Protein AF-0000000079466973 (afdb_homodimer)

Radius of gyration: 16.27 Å; Cα contacts (8 Å, |Δi|>4): 389; chains: 2; bounding box: 39×43×38 Å

Organism: NCBI:txid69355

Nearest PDB structures (foldseek):
  8j07-assembly1_r7  TM=9.686E-01  e=7.436E-15  Homo sapiens
  8j07-assembly1_l7  TM=9.706E-01  e=1.355E-14  Homo sapiens
  8glv-assembly1_AS  TM=9.668E-01  e=3.547E-13  Chlamydomonas reinhardtii
  8rgi-assembly1_B  TM=9.354E-01  e=5.098E-12  Homo sapiens
  8bwy-assembly1_N  TM=9.438E-01  e=2.128E-10  Chlamydomonas reinhardtii

Secondary structure (DSSP, 8-state):
-HHHHHHHHHHHHHTT----TTTHHHHHHHHHHHHHHHHHHT--TTEEEEEEEEEEE-SS--EEEEEEEES-TTT-EEEEEEEE-SSEEEEEEEEEEE--/-HHHHHHHHHHHHHTT----TTTHHHHHHHHHHHHHHHHHHT--TTEEEEEEEEEEE-SS--EEEEEEEES-TTT-EEEEEEEE-SSEEEEEEEEEEE--

Solvent-accessible surface area (backbone atoms only — not comparable to full-atom values): 10868 Å² total; per-residue (Å²): 109,68,43,58,50,47,48,52,49,47,50,70,72,44,62,90,54,67,63,38,86,82,50,40,56,59,51,31,48,49,52,31,50,51,42,49,52,55,56,58,70,72,61,65,83,52,45,30,38,41,34,41,25,36,36,32,62,33,80,87,64,68,69,35,78,30,69,42,67,56,62,56,79,89,68,33,47,77,40,62,47,74,44,77,56,85,34,24,32,33,43,38,36,39,38,36,41,60,50,110,109,68,44,56,49,45,48,51,48,45,49,72,72,44,62,90,55,66,65,39,86,82,49,42,57,59,50,33,46,48,53,32,49,51,43,50,52,55,56,58,69,70,62,63,81,51,44,30,37,43,34,41,25,36,36,33,61,32,80,87,62,66,69,35,77,31,71,43,69,56,62,55,79,89,67,35,47,76,39,62,47,76,43,78,56,84,33,24,32,33,42,38,38,38,37,38,41,59,50,110

Structure (mmCIF, N/CA/C/O backbone):
data_AF-0000000079466973-model_v1
#
loop_
_entity.id
_entity.type
_entity.pdbx_description
1 polymer 'Tctex1 domain-containing protein 2'
#
loop_
_atom_site.group_PDB
_atom_site.id
_atom_site.type_symbol
_atom_site.label_atom_id
_atom_site.label_alt_id
_atom_site.label_comp_id
_atom_site.label_asym_id
_atom_site.label_entity_id
_atom_site.label_seq_id
_atom_site.pdbx_PDB_ins_code
_atom_site.Cartn_x
_atom_site.Cartn_y
_atom_site.Cartn_z
_atom_site.occupancy
_atom_site.B_iso_or_equiv
_atom_site.auth_seq_id
_atom_site.auth_comp_id
_atom_site.auth_asym_id
_atom_site.auth_atom_id
_atom_site.pdbx_PDB_model_num
ATOM 1 N N . MET A 1 1 ? -15.336 -2.82 -10.852 1 92.12 1 MET A N 1
ATOM 2 C CA . MET A 1 1 ? -15.906 -3.635 -9.781 1 92.12 1 MET A CA 1
ATOM 3 C C . MET A 1 1 ? -15.156 -3.42 -8.469 1 92.12 1 MET A C 1
ATOM 5 O O . MET A 1 1 ? -15.625 -2.689 -7.598 1 92.12 1 MET A O 1
ATOM 9 N N . VAL A 1 2 ? -13.898 -3.678 -8.5 1 96.69 2 VAL A N 1
ATOM 10 C CA . VAL A 1 2 ? -13.156 -3.604 -7.242 1 96.69 2 VAL A CA 1
ATOM 11 C C . VAL A 1 2 ? -12.953 -2.143 -6.852 1 96.69 2 VAL A C 1
ATOM 13 O O . VAL A 1 2 ? -13.086 -1.782 -5.68 1 96.69 2 VAL A O 1
ATOM 16 N N . LYS A 1 3 ? -12.797 -1.276 -7.789 1 97.12 3 LYS A N 1
ATOM 17 C CA . LYS A 1 3 ? -12.586 0.139 -7.504 1 97.12 3 LYS A CA 1
ATOM 18 C C . LYS A 1 3 ? -13.82 0.766 -6.867 1 97.12 3 LYS A C 1
ATOM 20 O O . LYS A 1 3 ? -13.711 1.591 -5.957 1 97.12 3 LYS A O 1
ATOM 25 N N . ASP A 1 4 ? -14.938 0.441 -7.371 1 97.94 4 ASP A N 1
ATOM 26 C CA . ASP A 1 4 ? -16.188 0.943 -6.801 1 97.94 4 ASP A CA 1
ATOM 27 C C . ASP A 1 4 ? -16.359 0.473 -5.359 1 97.94 4 ASP A C 1
ATOM 29 O O . ASP A 1 4 ? -16.891 1.206 -4.52 1 97.94 4 ASP A O 1
ATOM 33 N N . VAL A 1 5 ? -15.977 -0.705 -5.141 1 98.19 5 VAL A N 1
ATOM 34 C CA . VAL A 1 5 ? -16.047 -1.241 -3.785 1 98.19 5 VAL A CA 1
ATOM 35 C C . VAL A 1 5 ? -15.18 -0.402 -2.852 1 98.19 5 VAL A C 1
ATOM 37 O O . VAL A 1 5 ? -15.633 0.024 -1.786 1 98.19 5 VAL A O 1
ATOM 40 N N . ILE A 1 6 ? -13.945 -0.115 -3.262 1 98.62 6 ILE A N 1
ATOM 41 C CA . ILE A 1 6 ? -13.023 0.681 -2.455 1 98.62 6 ILE A CA 1
ATOM 42 C C . ILE A 1 6 ? -13.633 2.057 -2.188 1 98.62 6 ILE A C 1
ATOM 44 O O . ILE A 1 6 ? -13.711 2.496 -1.039 1 98.62 6 ILE A O 1
ATOM 48 N N . HIS A 1 7 ? -14.109 2.627 -3.246 1 98.19 7 HIS A N 1
ATOM 49 C CA . HIS A 1 7 ? -14.672 3.967 -3.145 1 98.19 7 HIS A CA 1
ATOM 50 C C . HIS A 1 7 ? -15.836 4.004 -2.152 1 98.19 7 HIS A C 1
ATOM 52 O O . HIS A 1 7 ? -15.891 4.891 -1.297 1 98.19 7 HIS A O 1
ATOM 58 N N . GLY A 1 8 ? -16.719 3.084 -2.328 1 98.38 8 GLY A N 1
ATOM 59 C CA . GLY A 1 8 ? -17.859 3.014 -1.439 1 98.38 8 GLY A CA 1
ATOM 60 C C . GLY A 1 8 ? -17.469 2.857 0.02 1 98.38 8 GLY A C 1
ATOM 61 O O . GLY A 1 8 ? -18.031 3.533 0.888 1 98.38 8 GLY A O 1
ATOM 62 N N . VAL A 1 9 ? -16.531 2.01 0.335 1 98.75 9 VAL A N 1
ATOM 63 C CA . VAL A 1 9 ? -16.125 1.761 1.711 1 98.75 9 VAL A CA 1
ATOM 64 C C . VAL A 1 9 ? -15.461 3.014 2.287 1 98.75 9 VAL A C 1
ATOM 66 O O . VAL A 1 9 ? -15.711 3.381 3.438 1 98.75 9 VAL A O 1
ATOM 69 N N . LEU A 1 10 ? -14.617 3.699 1.489 1 98.5 10 LEU A N 1
ATOM 70 C CA . LEU A 1 10 ? -13.93 4.895 1.973 1 98.5 10 LEU A CA 1
ATOM 71 C C . LEU A 1 10 ? -14.93 5.98 2.348 1 98.5 10 LEU A C 1
ATOM 73 O O . LEU A 1 10 ? -14.82 6.594 3.412 1 98.5 10 LEU A O 1
ATOM 77 N N . ILE A 1 11 ? -15.898 6.141 1.501 1 98.06 11 ILE A N 1
ATOM 78 C CA . ILE A 1 11 ? -16.906 7.168 1.77 1 98.06 11 ILE A CA 1
ATOM 79 C C . ILE A 1 11 ? -17.719 6.777 3.002 1 98.06 11 ILE A C 1
ATOM 81 O O . ILE A 1 11 ? -17.922 7.594 3.904 1 98.06 11 ILE A O 1
ATOM 85 N N . GLU A 1 12 ? -18.141 5.559 3.027 1 98 12 GLU A N 1
ATOM 86 C CA . GLU A 1 12 ? -18.984 5.066 4.109 1 98 12 GLU A CA 1
ATOM 87 C C . GLU A 1 12 ? -18.281 5.16 5.457 1 98 12 GLU A C 1
ATOM 89 O O . GLU A 1 12 ? -18.875 5.562 6.453 1 98 12 GLU A O 1
ATOM 94 N N . GLU A 1 13 ? -17.016 4.859 5.535 1 97.88 13 GLU A N 1
ATOM 95 C CA . GLU A 1 13 ? -16.328 4.719 6.812 1 97.88 13 GLU A CA 1
ATOM 96 C C . GLU A 1 13 ? -15.648 6.023 7.219 1 97.88 13 GLU A C 1
ATOM 98 O O . GLU A 1 13 ? -15.422 6.27 8.406 1 97.88 13 GLU A O 1
ATOM 103 N N . LEU A 1 14 ? -15.375 6.867 6.203 1 97.5 14 LEU A N 1
ATOM 104 C CA . LEU A 1 14 ? -14.469 7.949 6.559 1 97.5 14 LEU A CA 1
ATOM 105 C C . LEU A 1 14 ? -15.164 9.305 6.438 1 97.5 14 LEU A C 1
ATOM 107 O O . LEU A 1 14 ? -14.664 10.312 6.949 1 97.5 14 LEU A O 1
ATOM 111 N N . GLU A 1 15 ? -16.234 9.328 5.715 1 96.5 15 GLU A N 1
ATOM 112 C CA . GLU A 1 15 ? -16.938 10.602 5.602 1 96.5 15 GLU A CA 1
ATOM 113 C C . GLU A 1 15 ? -17.281 11.164 6.977 1 96.5 15 GLU A C 1
ATOM 115 O O . GLU A 1 15 ? -17.828 10.461 7.828 1 96.5 15 GLU A O 1
ATOM 120 N N . GLY A 1 16 ? -16.891 12.391 7.23 1 94.75 16 GLY A N 1
ATOM 121 C CA . GLY A 1 16 ? -17.219 13.078 8.469 1 94.75 16 GLY A CA 1
ATOM 122 C C . GLY A 1 16 ? -16.266 12.742 9.602 1 94.75 16 GLY A C 1
ATOM 123 O O . GLY A 1 16 ? -16.406 13.258 10.711 1 94.75 16 GLY A O 1
ATOM 124 N N . LYS A 1 17 ? -15.359 11.852 9.367 1 95.81 17 LYS A N 1
ATOM 125 C CA . LYS A 1 17 ? -14.398 11.484 10.398 1 95.81 17 LYS A CA 1
ATOM 126 C C . LYS A 1 17 ? -13.273 12.516 10.484 1 95.81 17 LYS A C 1
ATOM 128 O O . LYS A 1 17 ? -12.938 13.164 9.484 1 95.81 17 LYS A O 1
ATOM 133 N N . VAL A 1 18 ? -12.789 12.672 11.719 1 94.44 18 VAL A N 1
ATOM 134 C CA . VAL A 1 18 ? -11.648 13.547 11.945 1 94.44 18 VAL A CA 1
ATOM 135 C C . VAL A 1 18 ? -10.438 12.727 12.375 1 94.44 18 VAL A C 1
ATOM 137 O O . VAL A 1 18 ? -10.578 11.766 13.141 1 94.44 18 VAL A O 1
ATOM 140 N N . PHE A 1 19 ? -9.359 13.242 11.977 1 94.06 19 PHE A N 1
ATOM 141 C CA . PHE A 1 19 ? -8.141 12.523 12.32 1 94.06 19 PHE A CA 1
ATOM 142 C C . PHE A 1 19 ? -7.91 12.539 13.828 1 94.06 19 PHE A C 1
ATOM 144 O O . PHE A 1 19 ? -7.996 13.586 14.461 1 94.06 19 PHE A O 1
ATOM 151 N N . SER A 1 20 ? -7.715 11.328 14.312 1 92.88 20 SER A N 1
ATOM 152 C CA . SER A 1 20 ? -7.344 11.141 15.711 1 92.88 20 SER A CA 1
ATOM 153 C C . SER A 1 20 ? -6.344 10 15.875 1 92.88 20 SER A C 1
ATOM 155 O O . SER A 1 20 ? -6.648 8.852 15.547 1 92.88 20 SER A O 1
ATOM 157 N N . ASP A 1 21 ? -5.215 10.281 16.5 1 89.25 21 ASP A N 1
ATOM 158 C CA . ASP A 1 21 ? -4.168 9.289 16.672 1 89.25 21 ASP A CA 1
ATOM 159 C C . ASP A 1 21 ? -4.699 8.055 17.406 1 89.25 21 ASP A C 1
ATOM 161 O O . ASP A 1 21 ? -4.246 6.934 17.156 1 89.25 21 ASP A O 1
ATOM 165 N N . LYS A 1 22 ? -5.59 8.281 18.219 1 92.75 22 LYS A N 1
ATOM 166 C CA . LYS A 1 22 ? -6.133 7.191 19.016 1 92.75 22 LYS A CA 1
ATOM 167 C C . LYS A 1 22 ? -7.098 6.336 18.203 1 92.75 22 LYS A C 1
ATOM 169 O O . LYS A 1 22 ? -7.184 5.125 18.406 1 92.75 22 LYS A O 1
ATOM 174 N N . GLU A 1 23 ? -7.777 6.922 17.234 1 93.88 23 GLU A N 1
ATOM 175 C CA . GLU A 1 23 ? -8.836 6.211 16.531 1 93.88 23 GLU A CA 1
ATOM 176 C C . GLU A 1 23 ? -8.336 5.66 15.195 1 93.88 23 GLU A C 1
ATOM 178 O O . GLU A 1 23 ? -8.922 4.723 14.648 1 93.88 23 GLU A O 1
ATOM 183 N N . VAL A 1 24 ? -7.324 6.207 14.688 1 94.5 24 VAL A N 1
ATOM 184 C CA . VAL A 1 24 ? -6.863 5.938 13.328 1 94.5 24 VAL A CA 1
ATOM 185 C C . VAL A 1 24 ? -6.473 4.469 13.195 1 94.5 24 VAL A C 1
ATOM 187 O O . VAL A 1 24 ? -6.785 3.826 12.188 1 94.5 24 VAL A O 1
ATOM 190 N N . PRO A 1 25 ? -5.855 3.92 14.281 1 95 25 PRO A N 1
ATOM 191 C CA . PRO A 1 25 ? -5.535 2.5 14.125 1 95 25 PRO A CA 1
ATOM 192 C C . PRO A 1 25 ? -6.777 1.628 13.953 1 95 25 PRO A C 1
ATOM 194 O O . PRO A 1 25 ? -6.812 0.772 13.062 1 95 25 PRO A O 1
ATOM 197 N N . SER A 1 26 ? -7.73 1.834 14.703 1 96.81 26 SER A N 1
ATOM 198 C CA . SER A 1 26 ? -8.961 1.061 14.594 1 96.81 26 SER A CA 1
ATOM 199 C C . SER A 1 26 ? -9.695 1.369 13.297 1 96.81 26 SER A C 1
ATOM 201 O O . SER A 1 26 ? -10.266 0.472 12.672 1 96.81 26 SER A O 1
ATOM 203 N N . LEU A 1 27 ? -9.719 2.635 12.914 1 96.69 27 LEU A N 1
ATOM 204 C CA . LEU A 1 27 ? -10.359 3.045 11.672 1 96.69 27 LEU A CA 1
ATOM 205 C C . LEU A 1 27 ? -9.695 2.389 10.469 1 96.69 27 LEU A C 1
ATOM 207 O O . LEU A 1 27 ? -10.375 1.888 9.57 1 96.69 27 LEU A O 1
ATOM 211 N N . CYS A 1 28 ? -8.406 2.406 10.453 1 97.62 28 CYS A N 1
ATOM 212 C CA . CYS A 1 28 ? -7.629 1.796 9.383 1 97.62 28 CYS A CA 1
ATOM 213 C C . CYS A 1 28 ? -7.934 0.307 9.266 1 97.62 28 CYS A C 1
ATOM 215 O O . CYS A 1 28 ? -8.164 -0.203 8.172 1 97.62 28 CYS A O 1
ATOM 217 N N . LYS A 1 29 ? -7.961 -0.338 10.391 1 97.31 29 LYS A N 1
ATOM 218 C CA . LYS A 1 29 ? -8.281 -1.762 10.438 1 97.31 29 LYS A CA 1
ATOM 219 C C . LYS A 1 29 ? -9.688 -2.027 9.898 1 97.31 29 LYS A C 1
ATOM 221 O O . LYS A 1 29 ? -9.891 -2.949 9.109 1 97.31 29 LYS A O 1
ATOM 226 N N . SER A 1 30 ? -10.555 -1.232 10.32 1 98.25 30 SER A N 1
ATOM 227 C CA . SER A 1 30 ? -11.945 -1.399 9.906 1 98.25 30 SER A CA 1
ATOM 228 C C . SER A 1 30 ? -12.094 -1.225 8.398 1 98.25 30 SER A C 1
ATOM 230 O O . SER A 1 30 ? -12.789 -2.002 7.742 1 98.25 30 SER A O 1
ATOM 232 N N . VAL A 1 31 ? -11.492 -0.212 7.871 1 98.56 31 VAL A N 1
ATOM 233 C CA . VAL A 1 31 ? -11.562 0.043 6.434 1 98.56 31 VAL A CA 1
ATOM 234 C C . VAL A 1 31 ? -10.984 -1.146 5.672 1 98.56 31 VAL A C 1
ATOM 236 O O . VAL A 1 31 ? -11.602 -1.642 4.723 1 98.56 31 VAL A O 1
ATOM 239 N N . ALA A 1 32 ? -9.859 -1.625 6.074 1 98.31 32 ALA A N 1
ATOM 240 C CA . ALA A 1 32 ? -9.203 -2.752 5.41 1 98.31 32 ALA A CA 1
ATOM 241 C C . ALA A 1 32 ? -10.086 -4 5.465 1 98.31 32 ALA A C 1
ATOM 243 O O . ALA A 1 32 ? -10.234 -4.707 4.465 1 98.31 32 ALA A O 1
ATOM 244 N N . GLU A 1 33 ? -10.648 -4.223 6.562 1 98.31 33 GLU A N 1
ATOM 245 C CA . GLU A 1 33 ? -11.516 -5.383 6.746 1 98.31 33 GLU A CA 1
ATOM 246 C C . GLU A 1 33 ? -12.773 -5.27 5.891 1 98.31 33 GLU A C 1
ATOM 248 O O . GLU A 1 33 ? -13.211 -6.254 5.293 1 98.31 33 GLU A O 1
ATOM 253 N N . SER A 1 34 ? -13.344 -4.148 5.891 1 98.69 34 SER A N 1
ATOM 254 C CA . SER A 1 34 ? -14.547 -3.93 5.102 1 98.69 34 SER A CA 1
ATOM 255 C C . SER A 1 34 ? -14.281 -4.141 3.615 1 98.69 34 SER A C 1
ATOM 257 O O . SER A 1 34 ? -15.055 -4.809 2.928 1 98.69 34 SER A O 1
ATOM 259 N N . ILE A 1 35 ? -13.195 -3.539 3.111 1 98.62 35 ILE A N 1
ATOM 260 C CA . ILE A 1 35 ? -12.844 -3.717 1.705 1 98.62 35 ILE A CA 1
ATOM 261 C C . ILE A 1 35 ? -12.617 -5.199 1.415 1 98.62 35 ILE A C 1
ATOM 263 O O . ILE A 1 35 ? -13.133 -5.73 0.431 1 98.62 35 ILE A O 1
ATOM 267 N N . THR A 1 36 ? -11.914 -5.824 2.314 1 98 36 THR A N 1
ATOM 268 C CA . THR A 1 36 ? -11.594 -7.234 2.135 1 98 36 THR A CA 1
ATOM 269 C C . THR A 1 36 ? -12.867 -8.078 2.094 1 98 36 THR A C 1
ATOM 271 O O . THR A 1 36 ? -13.023 -8.93 1.215 1 98 36 THR A O 1
ATOM 274 N N . SER A 1 37 ? -13.711 -7.824 2.969 1 98.19 37 SER A N 1
ATOM 275 C CA . SER A 1 37 ? -14.961 -8.57 3.043 1 98.19 37 SER A CA 1
ATOM 276 C C . SER A 1 37 ? -15.797 -8.375 1.779 1 98.19 37 SER A C 1
ATOM 278 O O . SER A 1 37 ? -16.312 -9.344 1.218 1 98.19 37 SER A O 1
ATOM 280 N N . LYS A 1 38 ? -15.922 -7.238 1.346 1 98.12 38 LYS A N 1
ATOM 281 C CA . LYS A 1 38 ? -16.75 -6.934 0.181 1 98.12 38 LYS A CA 1
ATOM 282 C C . LYS A 1 38 ? -16.094 -7.457 -1.101 1 98.12 38 LYS A C 1
ATOM 284 O O . LYS A 1 38 ? -16.797 -7.887 -2.021 1 98.12 38 LYS A O 1
ATOM 289 N N . VAL A 1 39 ? -14.781 -7.387 -1.212 1 97.56 39 VAL A N 1
ATOM 290 C CA . VAL A 1 39 ? -14.078 -7.957 -2.354 1 97.56 39 VAL A CA 1
ATOM 291 C C . VAL A 1 39 ? -14.289 -9.469 -2.387 1 97.56 39 VAL A C 1
ATOM 293 O O . VAL A 1 39 ? -14.477 -10.055 -3.457 1 97.56 39 VAL A O 1
ATOM 296 N N . LYS A 1 40 ? -14.242 -10.07 -1.234 1 96.62 40 LYS A N 1
ATOM 297 C CA . LYS A 1 40 ? -14.492 -11.5 -1.129 1 96.62 40 LYS A CA 1
ATOM 298 C C . LYS A 1 40 ? -15.891 -11.852 -1.646 1 96.62 40 LYS A C 1
ATOM 300 O O . LYS A 1 40 ? -16.078 -12.883 -2.295 1 96.62 40 LYS A O 1
ATOM 305 N N . GLU A 1 41 ? -16.781 -11.039 -1.422 1 96.88 41 GLU A N 1
ATOM 306 C CA . GLU A 1 41 ? -18.172 -11.273 -1.793 1 96.88 41 GLU A CA 1
ATOM 307 C C . GLU A 1 41 ? -18.359 -11.188 -3.305 1 96.88 41 GLU A C 1
ATOM 309 O O . GLU A 1 41 ? -19.375 -11.648 -3.836 1 96.88 41 GLU A O 1
ATOM 314 N N . LEU A 1 42 ? -17.453 -10.586 -3.998 1 95.19 42 LEU A N 1
ATOM 315 C CA . LEU A 1 42 ? -17.547 -10.5 -5.449 1 95.19 42 LEU A CA 1
ATOM 316 C C . LEU A 1 42 ? -17.391 -11.875 -6.09 1 95.19 42 LEU A C 1
ATOM 318 O O . LEU A 1 42 ? -17.766 -12.078 -7.246 1 95.19 42 LEU A O 1
ATOM 322 N N . GLY A 1 43 ? -16.688 -12.805 -5.484 1 93.31 43 GLY A N 1
ATOM 323 C CA . GLY A 1 43 ? -16.672 -14.195 -5.895 1 93.31 43 GLY A CA 1
ATOM 324 C C . GLY A 1 43 ? -15.562 -14.516 -6.883 1 93.31 43 GLY A C 1
ATOM 325 O O . GLY A 1 43 ? -15.75 -15.336 -7.785 1 93.31 43 GLY A O 1
ATOM 326 N N . TYR A 1 44 ? -14.477 -13.93 -6.82 1 93.69 44 TYR A N 1
ATOM 327 C CA . TYR A 1 44 ? -13.328 -14.25 -7.66 1 93.69 44 TYR A CA 1
ATOM 328 C C . TYR A 1 44 ? -12.516 -15.398 -7.059 1 93.69 44 TYR A C 1
ATOM 330 O O . TYR A 1 44 ? -11.547 -15.164 -6.34 1 93.69 44 TYR A O 1
ATOM 338 N N . GLU A 1 45 ? -12.766 -16.594 -7.484 1 92.06 45 GLU A N 1
ATOM 339 C CA . GLU A 1 45 ? -12.258 -17.797 -6.812 1 92.06 45 GLU A CA 1
ATOM 340 C C . GLU A 1 45 ? -10.805 -18.062 -7.203 1 92.06 45 GLU A C 1
ATOM 342 O O . GLU A 1 45 ? -10.07 -18.719 -6.461 1 92.06 45 GLU A O 1
ATOM 347 N N . ARG A 1 46 ? -10.375 -17.625 -8.328 1 93.31 46 ARG A N 1
ATOM 348 C CA . ARG A 1 46 ? -9.031 -17.938 -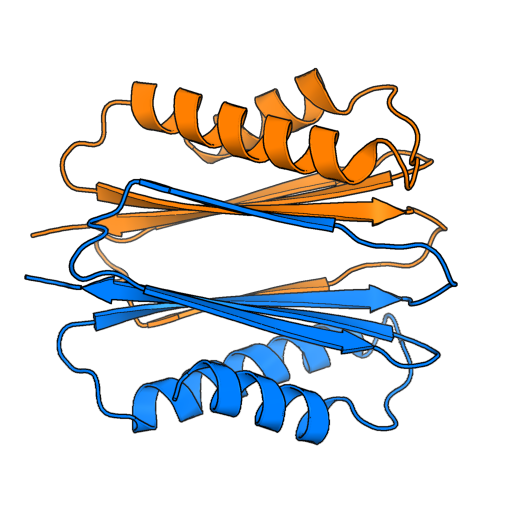8.797 1 93.31 46 ARG A CA 1
ATOM 349 C C . ARG A 1 46 ? -8.078 -16.766 -8.531 1 93.31 46 ARG A C 1
ATOM 351 O O . ARG A 1 46 ? -7.074 -16.609 -9.227 1 93.31 46 ARG A O 1
ATOM 358 N N . TYR A 1 47 ? -8.508 -15.969 -7.586 1 95.88 47 TYR A N 1
ATOM 359 C CA . TYR A 1 47 ? -7.66 -14.828 -7.281 1 95.88 47 TYR A CA 1
ATOM 360 C C . TYR A 1 47 ? -7.277 -14.812 -5.805 1 95.88 47 TYR A C 1
ATOM 362 O O . TYR A 1 47 ? -8.094 -15.133 -4.941 1 95.88 47 TYR A O 1
ATOM 370 N N . LYS A 1 48 ? -6.098 -14.492 -5.59 1 96.5 48 LYS A N 1
ATOM 371 C CA . LYS A 1 48 ? -5.652 -14.023 -4.277 1 96.5 48 LYS A CA 1
ATOM 372 C C . LYS A 1 48 ? -5.672 -12.5 -4.203 1 96.5 48 LYS A C 1
ATOM 374 O O . LYS A 1 48 ? -5.363 -11.82 -5.184 1 96.5 48 LYS A O 1
ATOM 379 N N . PHE A 1 49 ? -5.992 -11.969 -3.031 1 97.19 49 PHE A N 1
ATOM 380 C CA . PHE A 1 49 ? -6.113 -10.523 -2.916 1 97.19 49 PHE A CA 1
ATOM 381 C C . PHE A 1 49 ? -5.238 -9.992 -1.787 1 97.19 49 PHE A C 1
ATOM 383 O O . PHE A 1 49 ? -5.125 -10.625 -0.735 1 97.19 49 PHE A O 1
ATOM 390 N N . CYS A 1 50 ? -4.645 -8.859 -2.004 1 97.19 50 CYS A N 1
ATOM 391 C CA . CYS A 1 50 ? -3.957 -8.062 -0.992 1 97.19 50 CYS A CA 1
ATOM 392 C C . CYS A 1 50 ? -4.559 -6.668 -0.894 1 97.19 50 CYS A C 1
ATOM 394 O O . CYS A 1 50 ? -4.609 -5.941 -1.887 1 97.19 50 CYS A O 1
ATOM 396 N N . VAL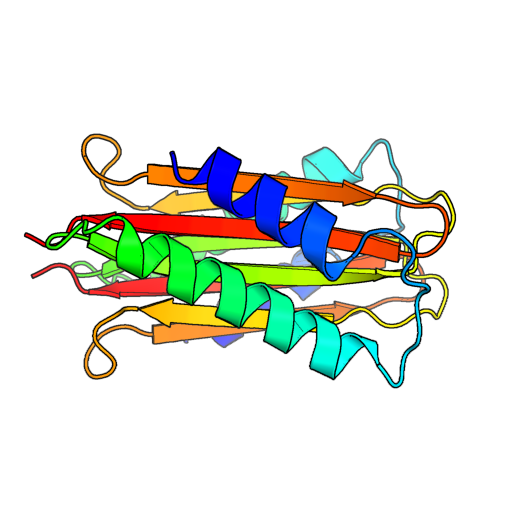 A 1 51 ? -5.016 -6.383 0.268 1 98.12 51 VAL A N 1
ATOM 397 C CA . VAL A 1 51 ? -5.582 -5.066 0.53 1 98.12 51 VAL A CA 1
ATOM 398 C C . VAL A 1 51 ? -4.637 -4.266 1.42 1 98.12 51 VAL A C 1
ATOM 400 O O . VA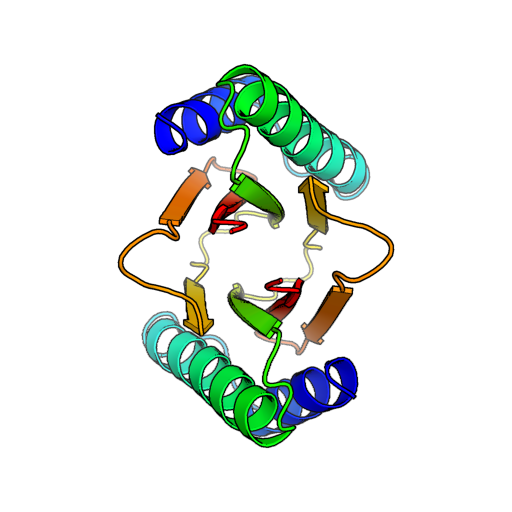L A 1 51 ? -4.172 -4.762 2.449 1 98.12 51 VAL A O 1
ATOM 403 N N . ASN A 1 52 ? -4.305 -3.09 1.014 1 97.5 52 ASN A N 1
ATOM 404 C CA . ASN A 1 52 ? -3.451 -2.176 1.77 1 97.5 52 ASN A CA 1
ATOM 405 C C . ASN A 1 52 ? -4.125 -0.822 1.975 1 97.5 52 ASN A C 1
ATOM 407 O O . ASN A 1 52 ? -4.574 -0.195 1.014 1 97.5 52 ASN A O 1
ATOM 411 N N . VAL A 1 53 ? -4.195 -0.396 3.246 1 97.88 53 VAL A N 1
ATOM 412 C CA . VAL A 1 53 ? -4.848 0.863 3.584 1 97.88 53 VAL A CA 1
ATOM 413 C C . VAL A 1 53 ? -3.9 1.736 4.402 1 97.88 53 VAL A C 1
ATOM 415 O O . VAL A 1 53 ? -3.211 1.244 5.297 1 97.88 53 VAL A O 1
ATOM 418 N N . LEU A 1 54 ? -3.912 3.002 4.117 1 95.88 54 LEU A N 1
ATOM 419 C CA . LEU A 1 54 ? -3.127 3.982 4.859 1 95.88 54 LEU A CA 1
ATOM 420 C C . LEU A 1 54 ? -3.967 5.211 5.191 1 95.88 54 LEU A C 1
ATOM 422 O O . LEU A 1 54 ? -4.602 5.793 4.309 1 95.88 54 LEU A O 1
ATOM 426 N N . ILE A 1 55 ? -3.967 5.617 6.398 1 94.69 55 ILE A N 1
ATOM 427 C CA . ILE A 1 55 ? -4.656 6.828 6.828 1 94.69 55 ILE A CA 1
ATOM 428 C C . ILE A 1 55 ? -3.662 7.781 7.484 1 94.69 55 ILE A C 1
ATOM 430 O O . ILE A 1 55 ? -2.824 7.363 8.289 1 94.69 55 ILE A O 1
ATOM 434 N N . GLY A 1 56 ? -3.785 9.047 7.129 1 91.88 56 GLY A N 1
ATOM 435 C CA . GLY A 1 56 ? -2.945 10.07 7.734 1 91.88 56 GLY A CA 1
ATOM 436 C C . GLY A 1 56 ? -3.656 11.398 7.922 1 91.88 56 GLY A C 1
ATOM 437 O O . GLY A 1 56 ? -4.77 11.586 7.426 1 91.88 56 GLY A O 1
ATOM 438 N N . GLU A 1 57 ? -2.984 12.203 8.641 1 90.62 57 GLU A N 1
ATOM 439 C CA . GLU A 1 57 ? -3.527 13.539 8.852 1 90.62 57 GLU A CA 1
ATOM 440 C C . GLU A 1 57 ? -3.371 14.398 7.602 1 90.62 57 GLU A C 1
ATOM 442 O O . GLU A 1 57 ? -2.295 14.445 7.004 1 90.62 57 GLU A O 1
ATOM 447 N N . GLN A 1 58 ? -4.512 14.992 7.188 1 86.31 58 GLN A N 1
ATOM 448 C CA . GLN A 1 58 ? -4.5 15.898 6.047 1 86.31 58 GLN A CA 1
ATOM 449 C C . GLN A 1 58 ? -4.191 17.328 6.484 1 86.31 58 GLN A C 1
ATOM 451 O O . GLN A 1 58 ? -5.02 17.984 7.133 1 86.31 58 GLN A O 1
ATOM 456 N N . ARG A 1 59 ? -2.996 18 6.234 1 78.81 59 ARG A N 1
ATOM 457 C CA . ARG A 1 59 ? -2.65 19.375 6.566 1 78.81 59 ARG A CA 1
ATOM 458 C C . ARG A 1 59 ? -2.273 20.156 5.32 1 78.81 59 ARG A C 1
ATOM 460 O O . ARG A 1 59 ? -1.482 21.109 5.391 1 78.81 59 ARG A O 1
ATOM 467 N N . GLY A 1 60 ? -2.812 19.844 4.172 1 72.88 60 GLY A N 1
ATOM 468 C CA . GLY A 1 60 ? -2.588 20.625 2.971 1 72.88 60 GLY A CA 1
ATOM 469 C C . GLY A 1 60 ? -1.427 20.125 2.135 1 72.88 60 GLY A C 1
ATOM 470 O O . GLY A 1 60 ? -1.188 20.625 1.031 1 72.88 60 GLY A O 1
ATOM 471 N N . ALA A 1 61 ? -0.596 19.219 2.867 1 67.88 61 ALA A N 1
ATOM 472 C CA . ALA A 1 61 ? 0.516 18.766 2.035 1 67.88 61 ALA A CA 1
ATOM 473 C C . ALA A 1 61 ? 0.172 17.469 1.315 1 67.88 61 ALA A C 1
ATOM 475 O O . ALA A 1 61 ? -0.651 16.688 1.796 1 67.88 61 ALA A O 1
ATOM 476 N N . GLY A 1 62 ? 0.572 17.266 0.061 1 78 62 GLY A N 1
ATOM 477 C CA . GLY A 1 62 ? 0.282 16.188 -0.876 1 78 62 GLY A CA 1
ATOM 478 C C . GLY A 1 62 ? 0.966 14.883 -0.517 1 78 62 GLY A C 1
ATOM 479 O O . GLY A 1 62 ? 1.862 14.859 0.33 1 78 62 GLY A O 1
ATOM 480 N N . VAL A 1 63 ? 0.41 13.781 -0.711 1 87.38 63 VAL A N 1
ATOM 481 C CA . VAL A 1 63 ? 0.961 12.43 -0.631 1 87.38 63 VAL A CA 1
ATOM 482 C C . VAL A 1 63 ? 1.115 11.852 -2.035 1 87.38 63 VAL A C 1
ATOM 484 O O . VAL A 1 63 ? 0.444 12.289 -2.973 1 87.38 63 VAL A O 1
ATOM 487 N N . GLN A 1 64 ? 2.117 11.047 -2.215 1 92.5 64 GLN A N 1
ATOM 488 C CA . GLN A 1 64 ? 2.307 10.336 -3.471 1 92.5 64 GLN A CA 1
ATOM 489 C C . GLN A 1 64 ? 2.35 8.828 -3.242 1 92.5 64 GLN A C 1
ATOM 491 O O . GLN A 1 64 ? 3.135 8.336 -2.426 1 92.5 64 GLN A O 1
ATOM 496 N N . VAL A 1 65 ? 1.478 8.188 -3.977 1 92.94 65 VAL A N 1
ATOM 497 C CA . VAL A 1 65 ? 1.468 6.727 -3.926 1 92.94 65 VAL A CA 1
ATOM 498 C C . VAL A 1 65 ? 2.039 6.16 -5.223 1 92.94 65 VAL A C 1
ATOM 500 O O . VAL A 1 65 ? 1.763 6.68 -6.309 1 92.94 65 VAL A O 1
ATOM 503 N N . GLY A 1 66 ? 2.789 5.152 -5.086 1 93.81 66 GLY A N 1
ATOM 504 C CA . GLY A 1 66 ? 3.326 4.434 -6.23 1 93.81 66 GLY A CA 1
ATOM 505 C C . GLY A 1 66 ? 3.398 2.936 -6.012 1 93.81 66 GLY A C 1
ATOM 506 O O . GLY A 1 66 ? 3.652 2.475 -4.898 1 93.81 66 GLY A O 1
ATOM 507 N N . SER A 1 67 ? 3.121 2.225 -7.098 1 94.31 67 SER A N 1
ATOM 508 C CA . SER A 1 67 ? 3.225 0.771 -7.039 1 94.31 67 SER A CA 1
ATOM 509 C C . SER A 1 67 ? 3.975 0.219 -8.25 1 94.31 67 SER A C 1
ATOM 511 O O . SER A 1 67 ? 3.9 0.783 -9.344 1 94.31 67 SER A O 1
ATOM 513 N N . ARG A 1 68 ? 4.656 -0.762 -8.047 1 94.75 68 ARG A N 1
ATOM 514 C CA . ARG A 1 68 ? 5.246 -1.586 -9.094 1 94.75 68 ARG A CA 1
ATOM 515 C C . ARG A 1 68 ? 5 -3.068 -8.836 1 94.75 68 ARG A C 1
ATOM 517 O O . ARG A 1 68 ? 5.031 -3.514 -7.684 1 94.75 68 ARG A O 1
ATOM 524 N N . CYS A 1 69 ? 4.734 -3.785 -9.906 1 94.75 69 CYS A N 1
ATOM 525 C CA . CYS A 1 69 ? 4.402 -5.195 -9.734 1 94.75 69 CYS A CA 1
ATOM 526 C C . CYS A 1 69 ? 5.211 -6.066 -10.695 1 94.75 69 CYS A C 1
ATOM 528 O O . CYS A 1 69 ? 5.449 -5.684 -11.836 1 94.75 69 CYS A O 1
ATOM 530 N N . LEU A 1 70 ? 5.695 -7.117 -10.172 1 94.56 70 LEU A N 1
ATOM 531 C CA . LEU A 1 70 ? 6.25 -8.227 -10.945 1 94.56 70 LEU A CA 1
ATOM 532 C C . LEU A 1 70 ? 5.273 -9.391 -11 1 94.56 70 LEU A C 1
ATOM 534 O O . LEU A 1 70 ? 5.457 -10.398 -10.312 1 94.56 70 LEU A O 1
ATOM 538 N N . TRP A 1 71 ? 4.234 -9.195 -11.82 1 91.88 71 TRP A N 1
ATOM 539 C CA . TRP A 1 71 ? 3.113 -10.125 -11.875 1 91.88 71 TRP A CA 1
ATOM 540 C C . TRP A 1 71 ? 2.699 -10.391 -13.32 1 91.88 71 TRP A C 1
ATOM 542 O O . TRP A 1 71 ? 3.373 -9.953 -14.258 1 91.88 71 TRP A O 1
ATOM 552 N N . ASP A 1 72 ? 1.816 -11.258 -13.516 1 93.44 72 ASP A N 1
ATOM 553 C CA . ASP A 1 72 ? 1.288 -11.555 -14.844 1 93.44 72 ASP A CA 1
ATOM 554 C C . ASP A 1 72 ? 0.276 -10.5 -15.281 1 93.44 72 ASP A C 1
ATOM 556 O O . ASP A 1 72 ? -0.859 -10.484 -14.797 1 93.44 72 ASP A O 1
ATOM 560 N N . ILE A 1 73 ? 0.678 -9.664 -16.266 1 91.25 73 ILE A N 1
ATOM 561 C CA . ILE A 1 73 ? -0.092 -8.484 -16.641 1 91.25 73 ILE A CA 1
ATOM 562 C C . ILE A 1 73 ? -1.385 -8.914 -17.328 1 91.25 73 ILE A C 1
ATOM 564 O O . ILE A 1 73 ? -2.359 -8.164 -17.375 1 91.25 73 ILE A O 1
ATOM 568 N N . ASP A 1 74 ? -1.418 -10.109 -17.781 1 93.44 74 ASP A N 1
ATOM 569 C CA . ASP A 1 74 ? -2.584 -10.57 -18.531 1 93.44 74 ASP A CA 1
ATOM 570 C C . ASP A 1 74 ? -3.721 -10.961 -17.578 1 93.44 74 ASP A C 1
ATOM 572 O O . ASP A 1 74 ? -4.895 -10.906 -17.953 1 93.44 74 ASP A O 1
ATOM 576 N N . THR A 1 75 ? -3.371 -11.336 -16.375 1 94.5 75 THR A N 1
ATOM 577 C CA . THR A 1 75 ? -4.387 -11.922 -15.5 1 94.5 75 THR A CA 1
ATOM 578 C C . THR A 1 75 ? -4.496 -11.133 -14.195 1 94.5 75 THR A C 1
ATOM 580 O O . THR A 1 75 ? -5.59 -10.992 -13.641 1 94.5 75 THR A O 1
ATOM 583 N N . ASP A 1 76 ? -3.41 -10.617 -13.703 1 95.88 76 ASP A N 1
ATOM 584 C CA . ASP A 1 76 ? -3.408 -9.906 -12.43 1 95.88 76 ASP A CA 1
ATOM 585 C C . ASP A 1 76 ? -3.889 -8.469 -12.594 1 95.88 76 ASP A C 1
ATOM 587 O O . ASP A 1 76 ? -3.789 -7.898 -13.688 1 95.88 76 ASP A O 1
ATOM 591 N N . ASN A 1 77 ? -4.484 -7.961 -11.516 1 95.06 77 ASN A N 1
ATOM 592 C CA . ASN A 1 77 ? -5.043 -6.617 -11.609 1 95.06 77 ASN A CA 1
ATOM 593 C C . ASN A 1 77 ? -4.836 -5.828 -10.32 1 95.06 77 ASN A C 1
ATOM 595 O O . ASN A 1 77 ? -4.469 -6.398 -9.289 1 95.06 77 ASN A O 1
ATOM 599 N N . TYR A 1 78 ? -5.016 -4.531 -10.5 1 95.56 78 TYR A N 1
ATOM 600 C CA . TYR A 1 78 ? -4.812 -3.594 -9.398 1 95.56 78 TYR A CA 1
ATOM 601 C C . TYR A 1 78 ? -5.871 -2.494 -9.422 1 95.56 78 TYR A C 1
ATOM 603 O O . TYR A 1 78 ? -6.246 -2.006 -10.484 1 95.56 78 TYR A O 1
ATOM 611 N N . ALA A 1 79 ? -6.434 -2.105 -8.266 1 97 79 ALA A N 1
ATOM 612 C CA . ALA A 1 79 ? -7.332 -0.963 -8.102 1 97 79 ALA A CA 1
ATOM 613 C C . ALA A 1 79 ? -6.992 -0.176 -6.84 1 97 79 ALA A C 1
ATOM 615 O O . ALA A 1 79 ? -6.602 -0.757 -5.824 1 97 79 ALA A O 1
ATOM 616 N N . SER A 1 80 ? -7.117 1.108 -6.887 1 96.88 80 SER A N 1
ATOM 617 C CA . SER A 1 80 ? -6.891 1.955 -5.723 1 96.88 80 SER A CA 1
ATOM 618 C C . SER A 1 80 ? -7.816 3.166 -5.727 1 96.88 80 SER A C 1
ATOM 620 O O . SER A 1 80 ? -8.445 3.465 -6.742 1 96.88 80 SER A O 1
ATOM 622 N N . ASP A 1 81 ? -7.984 3.734 -4.625 1 96.88 81 ASP A N 1
ATOM 623 C CA . ASP A 1 81 ? -8.727 4.98 -4.48 1 96.88 81 ASP A CA 1
ATOM 624 C C . ASP A 1 81 ? -8.211 5.793 -3.295 1 96.88 81 ASP A C 1
ATOM 626 O O . ASP A 1 81 ? -7.512 5.262 -2.43 1 96.88 81 ASP A O 1
ATOM 630 N N . ILE A 1 82 ? -8.469 7.113 -3.402 1 94.56 82 ILE A N 1
ATOM 631 C CA . ILE A 1 82 ? -8.039 8.031 -2.354 1 94.56 82 ILE A CA 1
ATOM 632 C C . ILE A 1 82 ? -9.25 8.781 -1.798 1 94.56 82 ILE A C 1
ATOM 634 O O . ILE A 1 82 ? -10.133 9.195 -2.555 1 94.56 82 ILE A O 1
ATOM 638 N N . PHE A 1 83 ? -9.234 8.82 -0.541 1 96.19 83 PHE A N 1
ATOM 639 C CA . PHE A 1 83 ? -10.203 9.664 0.151 1 96.19 83 PHE A CA 1
ATOM 640 C C . PHE A 1 83 ? -9.508 10.82 0.859 1 96.19 83 PHE A C 1
ATOM 642 O O . PHE A 1 83 ? -8.469 10.633 1.488 1 96.19 83 PHE A O 1
ATOM 649 N N . LEU A 1 84 ? -10.164 11.984 0.611 1 92.19 84 LEU A N 1
ATOM 650 C CA . LEU A 1 84 ? -9.633 13.172 1.272 1 92.19 84 LEU A CA 1
ATOM 651 C C . LEU A 1 84 ? -10.75 13.984 1.919 1 92.19 84 LEU A C 1
ATOM 653 O O . LEU A 1 84 ? -11.812 14.164 1.322 1 92.19 84 LEU A O 1
ATOM 657 N N . ASN A 1 85 ? -10.523 14.375 3.135 1 92.75 85 ASN A N 1
ATOM 658 C CA . ASN A 1 85 ? -11.312 15.461 3.709 1 92.75 85 ASN A CA 1
ATOM 659 C C . ASN A 1 85 ? -10.438 16.5 4.398 1 92.75 85 ASN A C 1
ATOM 661 O O . ASN A 1 85 ? -9.219 16.5 4.207 1 92.75 85 ASN A O 1
ATOM 665 N N . ASP A 1 86 ? -10.93 17.391 5.195 1 90.81 86 ASP A N 1
ATOM 666 C CA . ASP A 1 86 ? -10.156 18.484 5.762 1 90.81 86 ASP A CA 1
ATOM 667 C C . ASP A 1 86 ? -9.219 17.984 6.863 1 90.81 86 ASP A C 1
ATOM 669 O O . ASP A 1 86 ? -8.266 18.688 7.23 1 90.81 86 ASP A O 1
ATOM 673 N N . SER A 1 87 ? -9.438 16.781 7.328 1 90.88 87 SER A N 1
ATOM 674 C CA . SER A 1 87 ? -8.727 16.312 8.516 1 90.88 87 SER A CA 1
ATOM 675 C C . SER A 1 87 ? -7.816 15.141 8.195 1 90.88 87 SER A C 1
ATOM 677 O O . SER A 1 87 ? -6.719 15.023 8.742 1 90.88 87 SER A O 1
ATOM 679 N N . LEU A 1 88 ? -8.344 14.234 7.379 1 93.25 88 LEU A N 1
ATOM 680 C CA . LEU A 1 88 ? -7.535 13.047 7.129 1 93.25 88 LEU A CA 1
ATOM 681 C C . LEU A 1 88 ? -7.59 12.648 5.656 1 93.25 88 LEU A C 1
ATOM 683 O O . LEU A 1 88 ? -8.492 13.07 4.93 1 93.25 88 LEU A O 1
ATOM 687 N N . PHE A 1 89 ? -6.609 11.945 5.215 1 93.62 89 PHE A N 1
ATOM 688 C CA . PHE A 1 89 ? -6.621 11.273 3.922 1 93.62 89 PHE A CA 1
ATOM 689 C C . PHE A 1 89 ? -6.469 9.766 4.094 1 93.62 89 PHE A C 1
ATOM 691 O O . PHE A 1 89 ? -5.98 9.297 5.129 1 93.62 89 PHE A O 1
ATOM 698 N N . CYS A 1 90 ? -6.949 9.086 3.164 1 96 90 CYS A N 1
ATOM 699 C CA . CYS A 1 90 ? -6.812 7.633 3.145 1 96 90 CYS A CA 1
ATOM 700 C C . CYS A 1 90 ? -6.539 7.129 1.732 1 96 90 CYS A C 1
ATOM 702 O O . CYS A 1 90 ? -7.191 7.555 0.78 1 96 90 CYS A O 1
ATOM 704 N N . VAL A 1 91 ? -5.59 6.324 1.647 1 96.19 91 VAL A N 1
ATOM 705 C CA . VAL A 1 91 ? -5.316 5.621 0.398 1 96.19 91 VAL A CA 1
ATOM 706 C C . VAL A 1 91 ? -5.555 4.125 0.585 1 96.19 91 VAL A C 1
ATOM 708 O O . VAL A 1 91 ? -5.051 3.525 1.539 1 96.19 91 VAL A O 1
ATOM 711 N N . ALA A 1 92 ? -6.285 3.584 -0.271 1 98 92 ALA A N 1
ATOM 712 C CA . ALA A 1 92 ? -6.547 2.148 -0.248 1 98 92 ALA A CA 1
ATOM 713 C C . ALA A 1 92 ? -6.238 1.512 -1.601 1 98 92 ALA A C 1
ATOM 715 O O . ALA A 1 92 ? -6.535 2.09 -2.648 1 98 92 ALA A O 1
ATOM 716 N N . ALA A 1 93 ? -5.625 0.431 -1.513 1 97.69 93 ALA A N 1
ATOM 717 C CA . ALA A 1 93 ? -5.254 -0.308 -2.717 1 97.69 93 ALA A CA 1
ATOM 718 C C . ALA A 1 93 ? -5.574 -1.793 -2.57 1 97.69 93 ALA A C 1
ATOM 720 O O . ALA A 1 93 ? -5.465 -2.354 -1.477 1 97.69 93 ALA A O 1
ATOM 721 N N . VAL A 1 94 ? -5.984 -2.365 -3.688 1 98.12 94 VAL A N 1
ATOM 722 C CA . VAL A 1 94 ? -6.238 -3.801 -3.75 1 98.12 94 VAL A CA 1
ATOM 723 C C . VAL A 1 94 ? -5.477 -4.414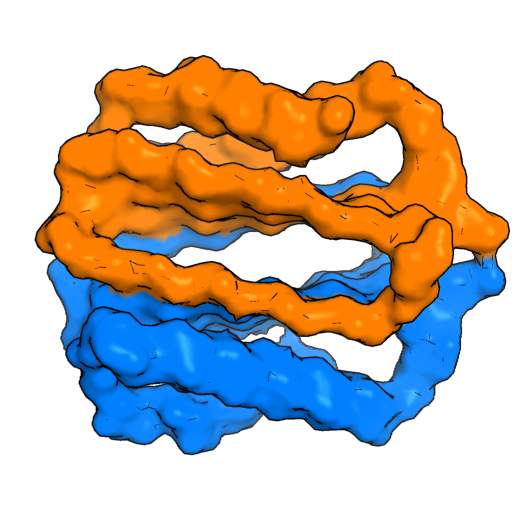 -4.918 1 98.12 94 VAL A C 1
ATOM 725 O O . VAL A 1 94 ? -5.582 -3.941 -6.055 1 98.12 94 VAL A O 1
ATOM 728 N N . PHE A 1 95 ? -4.75 -5.441 -4.602 1 97.62 95 PHE A N 1
ATOM 729 C CA . PHE A 1 95 ? -4.062 -6.227 -5.621 1 97.62 95 PHE A CA 1
ATOM 730 C C . PHE A 1 95 ? -4.727 -7.59 -5.789 1 97.62 95 PHE A C 1
ATOM 732 O O . PHE A 1 95 ? -4.934 -8.312 -4.812 1 97.62 95 PHE A O 1
ATOM 739 N N . GLY A 1 96 ? -5.098 -7.895 -6.965 1 97.12 96 GLY A N 1
ATOM 740 C CA . GLY A 1 96 ? -5.625 -9.203 -7.309 1 97.12 96 GLY A CA 1
ATOM 741 C C . GLY A 1 96 ? -4.664 -10.039 -8.133 1 97.12 96 GLY A C 1
ATOM 742 O O . GLY A 1 96 ? -4.348 -9.688 -9.273 1 97.12 96 GLY A O 1
ATOM 743 N N . ILE A 1 97 ? -4.266 -11.164 -7.582 1 96.88 97 ILE A N 1
ATOM 744 C CA . ILE A 1 97 ? -3.283 -12.039 -8.227 1 96.88 97 ILE A CA 1
ATOM 745 C C . ILE A 1 97 ? -3.936 -13.367 -8.594 1 96.88 97 ILE A C 1
ATOM 747 O O . ILE A 1 97 ? -4.395 -14.102 -7.723 1 96.88 97 ILE A O 1
ATOM 751 N N . TYR A 1 98 ? -3.828 -13.617 -9.906 1 95.25 98 TYR A N 1
ATOM 752 C CA . TYR A 1 98 ? -4.453 -14.836 -10.406 1 95.25 98 TYR A CA 1
ATOM 753 C C . TYR A 1 98 ? -3.662 -16.078 -9.984 1 95.25 98 TYR A C 1
ATOM 755 O O . TYR A 1 98 ? -2.438 -16.109 -10.117 1 95.25 98 TYR A O 1
ATOM 763 N N . SER A 1 99 ? -4.352 -17.047 -9.391 1 87.31 99 SER A N 1
ATOM 764 C CA . SER A 1 99 ? -3.744 -18.312 -9 1 87.31 99 SER A CA 1
ATOM 765 C C . SER A 1 99 ? -4.117 -19.422 -9.977 1 87.31 99 SER A C 1
ATOM 767 O O . SER A 1 99 ? -5.301 -19.703 -10.172 1 87.31 99 SER A O 1
ATOM 769 N N . TYR A 1 100 ? -3.09 -19.906 -10.594 1 78.25 100 TYR A N 1
ATOM 770 C CA . TYR A 1 100 ? -3.334 -20.969 -11.562 1 78.25 100 TYR A CA 1
ATOM 771 C C . TYR A 1 100 ? -3.664 -22.281 -10.852 1 78.25 100 TYR A C 1
ATOM 773 O O . TYR A 1 100 ? -3.184 -22.531 -9.742 1 78.25 100 TYR A O 1
ATOM 781 N N . MET B 1 1 ? 14.969 -11.102 4.523 1 92.12 1 MET B N 1
ATOM 782 C CA . MET B 1 1 ? 15.516 -10.867 3.188 1 92.12 1 MET B CA 1
ATOM 783 C C . MET B 1 1 ? 14.82 -9.695 2.512 1 92.12 1 MET B C 1
ATOM 785 O O . MET B 1 1 ? 15.375 -8.594 2.453 1 92.12 1 MET B O 1
ATOM 789 N N . VAL B 1 2 ? 13.555 -9.789 2.371 1 96.69 2 VAL B N 1
ATOM 790 C CA . VAL B 1 2 ? 12.859 -8.742 1.629 1 96.69 2 VAL B CA 1
ATOM 791 C C . VAL B 1 2 ? 12.766 -7.48 2.48 1 96.69 2 VAL B C 1
ATOM 793 O O . VAL B 1 2 ? 12.969 -6.371 1.978 1 96.69 2 VAL B O 1
ATOM 796 N N . LYS B 1 3 ? 12.648 -7.613 3.752 1 97.19 3 LYS B N 1
ATOM 797 C CA . LYS B 1 3 ? 12.539 -6.457 4.637 1 97.19 3 LYS B CA 1
ATOM 798 C C . LYS B 1 3 ? 13.836 -5.656 4.652 1 97.19 3 LYS B C 1
ATOM 800 O O . LYS B 1 3 ? 13.812 -4.422 4.68 1 97.19 3 LYS B O 1
ATOM 805 N N . ASP B 1 4 ? 14.906 -6.316 4.707 1 97.88 4 ASP B N 1
ATOM 806 C CA . ASP B 1 4 ? 16.203 -5.648 4.672 1 97.88 4 ASP B CA 1
ATOM 807 C C . ASP B 1 4 ? 16.391 -4.879 3.365 1 97.88 4 ASP B C 1
ATOM 809 O O . ASP B 1 4 ? 17 -3.807 3.352 1 97.88 4 ASP B O 1
ATOM 813 N N . VAL B 1 5 ? 15.93 -5.457 2.346 1 98.19 5 VAL B N 1
ATOM 814 C CA . VAL B 1 5 ? 16.016 -4.789 1.051 1 98.19 5 VAL B CA 1
ATOM 815 C C . VAL B 1 5 ? 15.234 -3.477 1.099 1 98.19 5 VAL B C 1
ATOM 817 O O . VAL B 1 5 ? 15.75 -2.428 0.708 1 98.19 5 VAL B O 1
ATOM 820 N N . ILE B 1 6 ? 14.008 -3.514 1.633 1 98.62 6 ILE B N 1
ATOM 821 C CA . ILE B 1 6 ? 13.172 -2.32 1.73 1 98.62 6 ILE B CA 1
ATOM 822 C C . ILE B 1 6 ? 13.883 -1.262 2.572 1 98.62 6 ILE B C 1
ATOM 824 O O . ILE B 1 6 ? 14.031 -0.114 2.145 1 98.62 6 ILE B O 1
ATOM 828 N N . HIS B 1 7 ? 14.367 -1.722 3.682 1 98.19 7 HIS B N 1
ATOM 829 C CA . HIS B 1 7 ? 15.023 -0.808 4.605 1 98.19 7 HIS B CA 1
ATOM 830 C C . HIS B 1 7 ? 16.219 -0.118 3.945 1 98.19 7 HIS B C 1
ATOM 832 O O . HIS B 1 7 ? 16.359 1.102 4.047 1 98.19 7 HIS B O 1
ATOM 838 N N . GLY B 1 8 ? 17.031 -0.915 3.342 1 98.38 8 GLY B N 1
ATOM 839 C CA . GLY B 1 8 ? 18.188 -0.373 2.666 1 98.38 8 GLY B CA 1
ATOM 840 C C . GLY B 1 8 ? 17.844 0.653 1.604 1 98.38 8 GLY B C 1
ATOM 841 O O . GLY B 1 8 ? 18.469 1.711 1.527 1 98.38 8 GLY B O 1
ATOM 842 N N . VAL B 1 9 ? 16.859 0.403 0.79 1 98.75 9 VAL B N 1
ATOM 843 C CA . VAL B 1 9 ? 16.469 1.308 -0.286 1 98.75 9 VAL B CA 1
ATOM 844 C C . VAL B 1 9 ? 15.922 2.604 0.303 1 98.75 9 VAL B C 1
ATOM 846 O O . VAL B 1 9 ? 16.234 3.695 -0.181 1 98.75 9 VAL B O 1
ATOM 849 N N . LEU B 1 10 ? 15.102 2.512 1.365 1 98.5 10 LEU B N 1
ATOM 850 C CA . LEU B 1 10 ? 14.516 3.703 1.972 1 98.5 10 LEU B CA 1
ATOM 851 C C . LEU B 1 10 ? 15.602 4.629 2.514 1 98.5 10 LEU B C 1
ATOM 853 O O . LEU B 1 10 ? 15.562 5.836 2.281 1 98.5 10 LEU B O 1
ATOM 857 N N . ILE B 1 11 ? 16.547 4.027 3.162 1 98.06 11 ILE B N 1
ATOM 858 C CA . ILE B 1 11 ? 17.625 4.832 3.727 1 98.06 11 ILE B CA 1
ATOM 859 C C . ILE B 1 11 ? 18.453 5.449 2.6 1 98.06 11 ILE B C 1
ATOM 861 O O . ILE B 1 11 ? 18.734 6.652 2.615 1 98.06 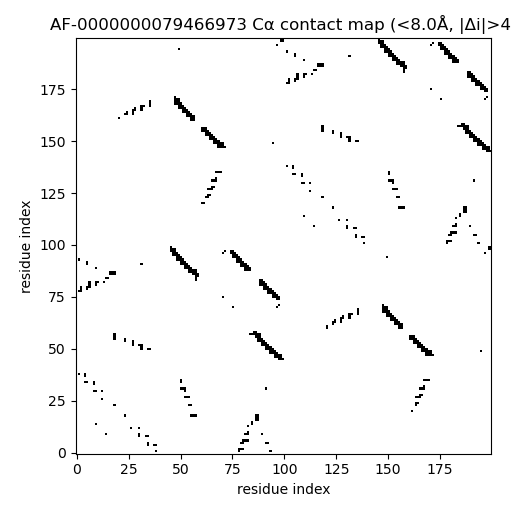11 ILE B O 1
ATOM 865 N N . GLU B 1 12 ? 18.797 4.645 1.651 1 98.06 12 GLU B N 1
ATOM 866 C CA . GLU B 1 12 ? 19.641 5.078 0.543 1 98.06 12 GLU B CA 1
ATOM 867 C C . GLU B 1 12 ? 18.984 6.207 -0.247 1 98.06 12 GLU B C 1
ATOM 869 O O . GLU B 1 12 ? 19.641 7.18 -0.619 1 98.06 12 GLU B O 1
ATOM 874 N N . GLU B 1 13 ? 17.703 6.148 -0.493 1 97.88 13 GLU B N 1
ATOM 875 C CA . GLU B 1 13 ? 17.047 7.066 -1.417 1 97.88 13 GLU B CA 1
ATOM 876 C C . GLU B 1 13 ? 16.469 8.273 -0.679 1 97.88 13 GLU B C 1
ATOM 878 O O . GLU B 1 13 ? 16.297 9.344 -1.265 1 97.88 13 GLU B O 1
ATOM 883 N N . LEU B 1 14 ? 16.219 8.078 0.625 1 97.5 14 LEU B N 1
ATOM 884 C CA . LEU B 1 14 ? 15.398 9.117 1.237 1 97.5 14 LEU B CA 1
ATOM 885 C C . LEU B 1 14 ? 16.188 9.867 2.314 1 97.5 14 LEU B C 1
ATOM 887 O O . LEU B 1 14 ? 15.773 10.945 2.752 1 97.5 14 LEU B O 1
ATOM 891 N N . GLU B 1 15 ? 17.234 9.273 2.789 1 96.5 15 GLU B N 1
ATOM 892 C CA . GLU B 1 15 ? 18.016 9.969 3.801 1 96.5 15 GLU B CA 1
ATOM 893 C C . GLU B 1 15 ? 18.438 11.352 3.314 1 96.5 15 GLU B C 1
ATOM 895 O O . GLU B 1 15 ? 18.969 11.492 2.209 1 96.5 15 GLU B O 1
ATOM 900 N N . GLY B 1 16 ? 18.141 12.367 4.09 1 94.69 16 GLY B N 1
ATOM 901 C CA . GLY B 1 16 ? 18.547 13.727 3.785 1 94.69 16 GLY B CA 1
ATOM 902 C C . GLY B 1 16 ? 17.609 14.422 2.814 1 94.69 16 GLY B C 1
ATOM 903 O O . GLY B 1 16 ? 17.828 15.594 2.477 1 94.69 16 GLY B O 1
ATOM 904 N N . LYS B 1 17 ? 16.641 13.719 2.312 1 95.81 17 LYS B N 1
ATOM 905 C CA . LYS B 1 17 ? 15.695 14.328 1.392 1 95.81 17 LYS B CA 1
ATOM 906 C C . LYS B 1 17 ? 14.648 15.148 2.145 1 95.81 17 LYS B C 1
ATOM 908 O O . LYS B 1 17 ? 14.32 14.836 3.293 1 95.81 17 LYS B O 1
ATOM 913 N N . VAL B 1 18 ? 14.219 16.203 1.46 1 94.5 18 VAL B N 1
ATOM 914 C CA . VAL B 1 18 ? 13.148 17.031 2.004 1 94.5 18 VAL B CA 1
ATOM 915 C C . VAL B 1 18 ? 11.898 16.906 1.136 1 94.5 18 VAL B C 1
ATOM 917 O O . VAL B 1 18 ? 11.992 16.844 -0.093 1 94.5 18 VAL B O 1
ATOM 920 N N . PHE B 1 19 ? 10.844 17.016 1.825 1 94.12 19 PHE B N 1
ATOM 921 C CA . PHE B 1 19 ? 9.586 16.891 1.097 1 94.12 19 PHE B CA 1
ATOM 922 C C . PHE B 1 19 ? 9.406 18.047 0.123 1 94.12 19 PHE B C 1
ATOM 924 O O . PHE B 1 19 ? 9.578 19.219 0.496 1 94.12 19 PHE B O 1
ATOM 931 N N . SER B 1 20 ? 9.148 17.656 -1.108 1 92.88 20 SER B N 1
ATOM 932 C CA . SER B 1 20 ? 8.805 18.609 -2.154 1 92.88 20 SER B CA 1
ATOM 933 C C . SER B 1 20 ? 7.738 18.047 -3.09 1 92.88 20 SER B C 1
ATOM 935 O O . SER B 1 20 ? 7.957 17.031 -3.756 1 92.88 20 SER B O 1
ATOM 937 N N . ASP B 1 21 ? 6.66 18.781 -3.244 1 89.12 21 ASP B N 1
ATOM 938 C CA . ASP B 1 21 ? 5.551 18.344 -4.082 1 89.12 21 ASP B CA 1
ATOM 939 C C . ASP B 1 21 ? 6.023 18.047 -5.504 1 89.12 21 ASP B C 1
ATOM 941 O O . ASP B 1 21 ? 5.488 17.156 -6.172 1 89.12 21 ASP B O 1
ATOM 945 N N . LYS B 1 22 ? 6.949 18.734 -5.891 1 92.62 22 LYS B N 1
ATOM 946 C CA . LYS B 1 22 ? 7.441 18.594 -7.258 1 92.62 22 LYS B CA 1
ATOM 947 C C . LYS B 1 22 ? 8.32 17.359 -7.398 1 92.62 22 LYS B C 1
ATOM 949 O O . LYS B 1 22 ? 8.336 16.703 -8.445 1 92.62 22 LYS B O 1
ATOM 954 N N . GLU B 1 23 ? 9 16.938 -6.336 1 93.88 23 GLU B N 1
ATOM 955 C CA . GLU B 1 23 ? 9.984 15.859 -6.434 1 93.88 23 GLU B CA 1
ATOM 956 C C . GLU B 1 23 ? 9.398 14.531 -5.957 1 93.88 23 GLU B C 1
ATOM 958 O O . GLU B 1 23 ? 9.898 13.469 -6.32 1 93.88 23 GLU B O 1
ATOM 963 N N . VAL B 1 24 ? 8.414 14.586 -5.203 1 94.38 24 VAL B N 1
ATOM 964 C CA . VAL B 1 24 ? 7.887 13.422 -4.496 1 94.38 24 VAL B CA 1
ATOM 965 C C . VAL B 1 24 ? 7.391 12.383 -5.504 1 94.38 24 VAL B C 1
ATOM 967 O O . VAL B 1 24 ? 7.625 11.188 -5.336 1 94.38 24 VAL B O 1
ATOM 970 N N . PRO B 1 25 ? 6.773 12.891 -6.609 1 94.94 25 PRO B N 1
ATOM 971 C CA . PRO B 1 25 ? 6.348 11.867 -7.57 1 94.94 25 PRO B CA 1
ATOM 972 C C . PRO B 1 25 ? 7.523 11.078 -8.148 1 94.94 25 PRO B C 1
ATOM 974 O O . PRO B 1 25 ? 7.473 9.852 -8.211 1 94.94 25 PRO B O 1
ATOM 977 N N . SER B 1 26 ? 8.516 11.711 -8.516 1 96.75 26 SER B N 1
ATOM 978 C CA . SER B 1 26 ? 9.688 11.039 -9.062 1 96.75 26 SER B CA 1
ATOM 979 C C . SER B 1 26 ? 10.398 10.211 -8 1 96.75 26 SER B C 1
ATOM 981 O O . SER B 1 26 ? 10.875 9.109 -8.281 1 96.75 26 SER B O 1
ATOM 983 N N . LEU B 1 27 ? 10.492 10.742 -6.793 1 96.69 27 LEU B N 1
ATOM 984 C CA . LEU B 1 27 ? 11.125 10.031 -5.688 1 96.69 27 LEU B CA 1
ATOM 985 C C . LEU B 1 27 ? 10.367 8.742 -5.371 1 96.69 27 LEU B C 1
ATOM 987 O O . LEU B 1 27 ? 10.984 7.691 -5.18 1 96.69 27 LEU B O 1
ATOM 991 N N . CYS B 1 28 ? 9.094 8.852 -5.312 1 97.56 28 CYS B N 1
ATOM 992 C CA . CYS B 1 28 ? 8.242 7.695 -5.039 1 97.56 28 CYS B CA 1
ATOM 993 C C . CYS B 1 28 ? 8.438 6.613 -6.098 1 97.56 28 CYS B C 1
ATOM 995 O O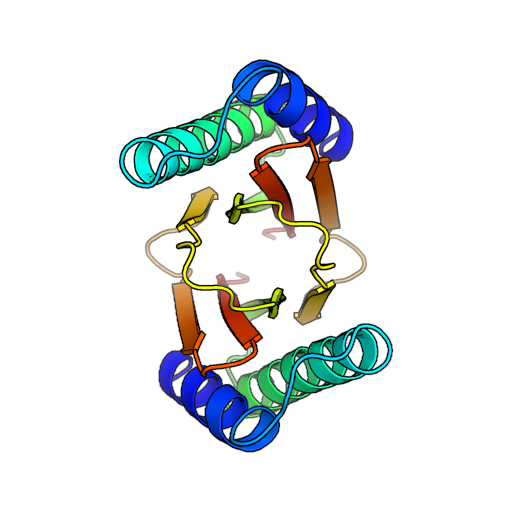 . CYS B 1 28 ? 8.602 5.438 -5.766 1 97.56 28 CYS B O 1
ATOM 997 N N . LYS B 1 29 ? 8.453 7.027 -7.316 1 97.31 29 LYS B N 1
ATOM 998 C CA . LYS B 1 29 ? 8.672 6.105 -8.43 1 97.31 29 LYS B CA 1
ATOM 999 C C . LYS B 1 29 ? 10.031 5.43 -8.32 1 97.31 29 LYS B C 1
ATOM 1001 O O . LYS B 1 29 ? 10.148 4.219 -8.5 1 97.31 29 LYS B O 1
ATOM 1006 N N . SER B 1 30 ? 10.977 6.211 -8.031 1 98.25 30 SER B N 1
ATOM 1007 C CA . SER B 1 30 ? 12.336 5.691 -7.926 1 98.25 30 SER B CA 1
ATOM 1008 C C . SER B 1 30 ? 12.453 4.66 -6.809 1 98.25 30 SER B C 1
ATOM 1010 O O . SER B 1 30 ? 13.07 3.609 -6.984 1 98.25 30 SER B O 1
ATOM 1012 N N . VAL B 1 31 ? 11.898 4.965 -5.68 1 98.5 31 VAL B N 1
ATOM 1013 C CA . VAL B 1 31 ? 11.938 4.047 -4.547 1 98.5 31 VAL B CA 1
ATOM 1014 C C . VAL B 1 31 ? 11.25 2.734 -4.918 1 98.5 31 VAL B C 1
ATOM 1016 O O . VAL B 1 31 ? 11.797 1.653 -4.688 1 98.5 31 VAL B O 1
ATOM 1019 N N . ALA B 1 32 ? 10.117 2.816 -5.516 1 98.31 32 ALA B N 1
ATOM 1020 C CA . ALA B 1 32 ? 9.367 1.625 -5.906 1 98.31 32 ALA B CA 1
ATOM 1021 C C . ALA B 1 32 ? 10.156 0.787 -6.91 1 98.31 32 ALA B C 1
ATOM 1023 O O . ALA B 1 32 ? 10.227 -0.439 -6.785 1 98.31 32 ALA B O 1
ATOM 1024 N N . GLU B 1 33 ? 10.734 1.431 -7.812 1 98.31 33 GLU B N 1
ATOM 1025 C CA . GLU B 1 33 ? 11.523 0.747 -8.836 1 98.31 33 GLU B CA 1
ATOM 1026 C C . GLU B 1 33 ? 12.758 0.088 -8.227 1 98.31 33 GLU B C 1
ATOM 1028 O O . GLU B 1 33 ? 13.109 -1.035 -8.594 1 98.31 33 GLU B O 1
ATOM 1033 N N . SER B 1 34 ? 13.406 0.774 -7.402 1 98.69 34 SER B N 1
ATOM 1034 C CA . SER B 1 34 ? 14.602 0.24 -6.762 1 98.69 34 SER B CA 1
ATOM 1035 C C . SER B 1 34 ? 14.281 -0.997 -5.93 1 98.69 34 SER B C 1
ATOM 1037 O O . SER B 1 34 ? 14.984 -2.008 -6.012 1 98.69 34 SER B O 1
ATOM 1039 N N . ILE B 1 35 ? 13.219 -0.906 -5.121 1 98.62 35 ILE B N 1
ATOM 1040 C CA . ILE B 1 35 ? 12.82 -2.057 -4.316 1 98.62 35 ILE B CA 1
ATOM 1041 C C . ILE B 1 35 ? 12.477 -3.229 -5.23 1 98.62 35 ILE B C 1
ATOM 1043 O O . ILE B 1 35 ? 12.922 -4.355 -5.004 1 98.62 35 ILE B O 1
ATOM 1047 N N . THR B 1 36 ? 11.766 -2.916 -6.27 1 98 36 THR B N 1
ATOM 1048 C CA . THR B 1 36 ? 11.344 -3.953 -7.203 1 98 36 THR B CA 1
ATOM 1049 C C . THR B 1 36 ? 12.547 -4.625 -7.852 1 98 36 THR B C 1
ATOM 1051 O O . THR B 1 36 ? 12.617 -5.855 -7.922 1 98 36 THR B O 1
ATOM 1054 N N . SER B 1 37 ? 13.43 -3.857 -8.266 1 98.19 37 SER B N 1
ATOM 1055 C CA . SER B 1 37 ? 14.625 -4.375 -8.914 1 98.19 37 SER B CA 1
ATOM 1056 C C . SER B 1 37 ? 15.438 -5.254 -7.965 1 98.19 37 SER B C 1
ATOM 1058 O O . SER B 1 37 ? 15.875 -6.344 -8.336 1 98.19 37 SER B O 1
ATOM 1060 N N . LYS B 1 38 ? 15.625 -4.848 -6.824 1 98.06 38 LYS B N 1
ATOM 1061 C CA . LYS B 1 38 ? 16.438 -5.582 -5.855 1 98.06 38 LYS B CA 1
ATOM 1062 C C . LYS B 1 38 ? 15.719 -6.844 -5.387 1 98.06 38 LYS B C 1
ATOM 1064 O O . LYS B 1 38 ? 16.359 -7.867 -5.129 1 98.06 38 LYS B O 1
ATOM 1069 N N . VAL B 1 39 ? 14.406 -6.793 -5.227 1 97.5 39 VAL B N 1
ATOM 1070 C CA . VAL B 1 39 ? 13.633 -7.98 -4.883 1 97.5 39 VAL B CA 1
ATOM 1071 C C . VAL B 1 39 ? 13.734 -9.008 -6.008 1 97.5 39 VAL B C 1
ATOM 1073 O O . VAL B 1 39 ? 13.852 -10.211 -5.75 1 97.5 39 VAL B O 1
ATOM 1076 N N . LYS B 1 40 ? 13.688 -8.523 -7.203 1 96.56 40 LYS B N 1
ATOM 1077 C CA . LYS B 1 40 ? 13.844 -9.398 -8.359 1 96.56 40 LYS B CA 1
ATOM 1078 C C . LYS B 1 40 ? 15.195 -10.109 -8.328 1 96.56 40 LYS B C 1
ATOM 1080 O O . LYS B 1 40 ? 15.289 -11.289 -8.688 1 96.56 40 LYS B O 1
ATOM 1085 N N . GLU B 1 41 ? 16.141 -9.469 -7.887 1 96.88 41 GLU B N 1
ATOM 1086 C CA . GLU B 1 41 ? 17.5 -10 -7.863 1 96.88 41 GLU B CA 1
ATOM 1087 C C . GLU B 1 41 ? 17.641 -11.094 -6.812 1 96.88 41 GLU B C 1
ATOM 1089 O O . GLU B 1 41 ? 18.609 -11.867 -6.844 1 96.88 41 GLU B O 1
ATOM 1094 N N . LEU B 1 42 ? 16.766 -11.156 -5.879 1 95.19 42 LEU B N 1
ATOM 1095 C CA . LEU B 1 42 ? 16.812 -12.203 -4.863 1 95.19 42 LEU B CA 1
ATOM 1096 C C . LEU B 1 42 ? 16.547 -13.57 -5.477 1 95.19 42 LEU B C 1
ATOM 1098 O O . LEU B 1 42 ? 16.875 -14.602 -4.879 1 95.19 42 LEU B O 1
ATOM 1102 N N . GLY B 1 43 ? 15.805 -13.68 -6.539 1 93.31 43 GLY B N 1
ATOM 1103 C CA . GLY B 1 43 ? 15.68 -14.898 -7.32 1 93.31 43 GLY B CA 1
ATOM 1104 C C . GLY B 1 43 ? 14.523 -15.773 -6.879 1 93.31 43 GLY B C 1
ATOM 1105 O O . GLY B 1 43 ? 14.617 -17 -6.91 1 93.31 43 GLY B O 1
ATOM 1106 N N . TYR B 1 44 ? 13.469 -15.266 -6.445 1 93.75 44 TYR B N 1
ATOM 1107 C CA . TYR B 1 44 ? 12.273 -16.031 -6.105 1 93.75 44 TYR B CA 1
ATOM 1108 C C . TYR B 1 44 ? 11.414 -16.266 -7.34 1 93.75 44 TYR B C 1
ATOM 1110 O O . TYR B 1 44 ? 10.477 -15.516 -7.605 1 93.75 44 TYR B O 1
ATOM 1118 N N . GLU B 1 45 ? 11.578 -17.391 -7.98 1 92.12 45 GLU B N 1
ATOM 1119 C CA . GLU B 1 45 ? 11.008 -17.625 -9.305 1 92.12 45 GLU B CA 1
ATOM 1120 C C . GLU B 1 45 ? 9.531 -18.016 -9.211 1 92.12 45 GLU B C 1
ATOM 1122 O O . GLU B 1 45 ? 8.781 -17.844 -10.172 1 92.12 45 GLU B O 1
ATOM 1127 N N . ARG B 1 46 ? 9.102 -18.531 -8.117 1 93.38 46 ARG B N 1
ATOM 1128 C CA . ARG B 1 46 ? 7.723 -19 -8 1 93.38 46 ARG B CA 1
ATOM 1129 C C . ARG B 1 46 ? 6.859 -17.984 -7.273 1 93.38 46 ARG B C 1
ATOM 1131 O O . ARG B 1 46 ? 5.84 -18.328 -6.676 1 93.38 46 ARG B O 1
ATOM 1138 N N . TYR B 1 47 ? 7.371 -16.781 -7.305 1 95.94 47 TYR B N 1
ATOM 1139 C CA . TYR B 1 47 ? 6.602 -15.742 -6.621 1 95.94 47 TYR B CA 1
ATOM 1140 C C . TYR B 1 47 ? 6.27 -14.594 -7.566 1 95.94 47 TYR B C 1
ATOM 1142 O O . TYR B 1 47 ? 7.09 -14.211 -8.398 1 95.94 47 TYR B O 1
ATOM 1150 N N . LYS B 1 48 ? 5.113 -14.133 -7.438 1 96.5 48 LYS B N 1
ATOM 1151 C CA . LYS B 1 48 ? 4.746 -12.805 -7.93 1 96.5 48 LYS B CA 1
ATOM 1152 C C . LYS B 1 48 ? 4.871 -11.758 -6.832 1 96.5 48 LYS B C 1
ATOM 1154 O O . LYS B 1 48 ? 4.578 -12.031 -5.668 1 96.5 48 LYS B O 1
ATOM 1159 N N . PHE B 1 49 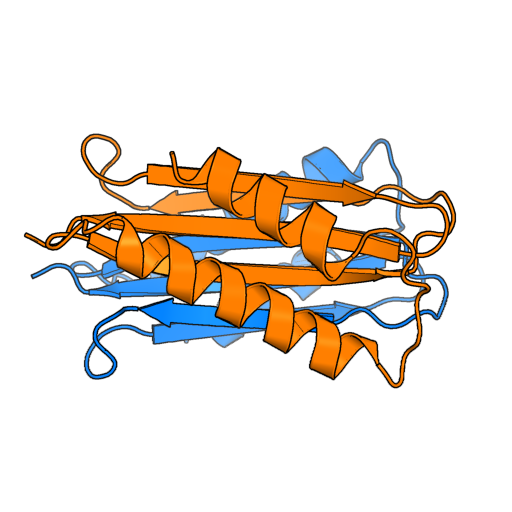? 5.258 -10.547 -7.211 1 97.25 49 PHE B N 1
ATOM 1160 C CA . PHE B 1 49 ? 5.484 -9.523 -6.199 1 97.25 49 PHE B CA 1
ATOM 1161 C C . PHE B 1 49 ? 4.684 -8.266 -6.512 1 97.25 49 PHE B C 1
ATOM 1163 O O . PHE B 1 49 ? 4.562 -7.871 -7.676 1 97.25 49 PHE B O 1
ATOM 1170 N N . CYS B 1 50 ? 4.156 -7.648 -5.508 1 97.19 50 CYS B N 1
ATOM 1171 C CA . CYS B 1 50 ? 3.557 -6.316 -5.551 1 97.19 50 CYS B CA 1
ATOM 1172 C C . CYS B 1 50 ? 4.258 -5.375 -4.578 1 97.19 50 CYS B C 1
ATOM 1174 O O . CYS B 1 50 ? 4.328 -5.652 -3.381 1 97.19 50 CYS B O 1
ATOM 1176 N N . VAL B 1 51 ? 4.773 -4.344 -5.141 1 98.12 51 VAL B N 1
ATOM 1177 C CA . VAL B 1 51 ? 5.438 -3.322 -4.336 1 98.12 51 VAL B CA 1
ATOM 1178 C C . VAL B 1 51 ? 4.578 -2.062 -4.285 1 98.12 51 VAL B C 1
ATOM 1180 O O . VAL B 1 51 ? 4.117 -1.576 -5.32 1 98.12 51 VAL B O 1
ATOM 1183 N N . ASN B 1 52 ? 4.309 -1.579 -3.113 1 97.56 52 ASN B N 1
ATOM 1184 C CA . ASN B 1 52 ? 3.547 -0.354 -2.896 1 97.56 52 ASN B CA 1
ATOM 1185 C C . ASN B 1 52 ? 4.32 0.64 -2.031 1 97.56 52 ASN B C 1
ATOM 1187 O O . ASN B 1 52 ? 4.781 0.294 -0.944 1 97.56 52 ASN B O 1
ATOM 1191 N N . VAL B 1 53 ? 4.465 1.873 -2.549 1 97.88 53 VAL B N 1
ATOM 1192 C CA . VAL B 1 53 ? 5.219 2.906 -1.844 1 97.88 53 VAL B CA 1
ATOM 1193 C C . VAL B 1 53 ? 4.359 4.16 -1.694 1 97.88 53 VAL B C 1
ATOM 1195 O O . VAL B 1 53 ? 3.674 4.566 -2.635 1 97.88 53 VAL B O 1
ATOM 1198 N N . LEU B 1 54 ? 4.438 4.77 -0.549 1 95.81 54 LEU B N 1
ATOM 1199 C CA . LEU B 1 54 ? 3.754 6.031 -0.277 1 95.81 54 LEU B CA 1
ATOM 1200 C C . LEU B 1 54 ? 4.691 7.023 0.402 1 95.81 54 LEU B C 1
ATOM 1202 O O . LEU B 1 54 ? 5.34 6.691 1.396 1 95.81 54 LEU B O 1
ATOM 1206 N N . ILE B 1 55 ? 4.758 8.203 -0.09 1 94.69 55 ILE B N 1
ATOM 1207 C CA . ILE B 1 55 ? 5.543 9.266 0.518 1 94.69 55 ILE B CA 1
ATOM 1208 C C . ILE B 1 55 ? 4.641 10.461 0.838 1 94.69 55 ILE B C 1
ATOM 1210 O O . ILE B 1 55 ? 3.803 10.844 0.022 1 94.69 55 ILE B O 1
ATOM 1214 N N . GLY B 1 56 ? 4.844 11.016 2.02 1 91.88 56 GLY B N 1
ATOM 1215 C CA . GLY B 1 56 ? 4.098 12.203 2.416 1 91.88 56 GLY B CA 1
ATOM 1216 C C . GLY B 1 56 ? 4.91 13.156 3.271 1 91.88 56 GLY B C 1
ATOM 1217 O O . GLY B 1 56 ? 6.016 12.828 3.699 1 91.88 56 GLY B O 1
ATOM 1218 N N . GLU B 1 57 ? 4.316 14.273 3.432 1 90.75 57 GLU B N 1
ATOM 1219 C CA . GLU B 1 57 ? 4.961 15.266 4.281 1 90.75 57 GLU B CA 1
ATOM 1220 C C . GLU B 1 57 ? 4.828 14.898 5.758 1 90.75 57 GLU B C 1
ATOM 1222 O O . GLU B 1 57 ? 3.742 14.547 6.223 1 90.75 57 GLU B O 1
ATOM 1227 N N . GLN B 1 58 ? 5.996 14.898 6.438 1 86.31 58 GLN B N 1
ATOM 1228 C CA . GLN B 1 58 ? 6.012 14.633 7.875 1 86.31 58 GLN B CA 1
ATOM 1229 C C . GLN B 1 58 ? 5.828 15.922 8.672 1 86.31 58 GLN B C 1
ATOM 1231 O O . GLN B 1 58 ? 6.719 16.766 8.703 1 86.31 58 GLN B O 1
ATOM 1236 N N . ARG B 1 59 ? 4.68 16.266 9.375 1 78.88 59 ARG B N 1
ATOM 1237 C CA . ARG B 1 59 ? 4.445 17.453 10.203 1 78.88 59 ARG B CA 1
ATOM 1238 C C . ARG B 1 59 ? 4.078 17.047 11.633 1 78.88 59 ARG B C 1
ATOM 1240 O O . ARG B 1 59 ? 3.357 17.781 12.32 1 78.88 59 ARG B O 1
ATOM 1247 N N . GLY B 1 60 ? 4.562 15.914 12.102 1 72.94 60 GLY B N 1
ATOM 1248 C CA . GLY B 1 60 ? 4.332 15.531 13.492 1 72.94 60 GLY B CA 1
ATOM 1249 C C . GLY B 1 60 ? 3.104 14.656 13.672 1 72.94 60 GLY B C 1
ATOM 1250 O O . GLY B 1 60 ? 2.85 14.156 14.766 1 72.94 60 GLY B O 1
ATOM 1251 N N . ALA B 1 61 ? 2.27 14.688 12.508 1 67.44 61 ALA B N 1
ATOM 1252 C CA . ALA B 1 61 ? 1.087 13.859 12.719 1 67.44 61 ALA B CA 1
ATOM 1253 C C . ALA B 1 61 ? 1.318 12.43 12.227 1 67.44 61 ALA B C 1
ATOM 1255 O O . ALA B 1 61 ? 2.137 12.203 11.336 1 67.44 61 ALA B O 1
ATOM 1256 N N . GLY B 1 62 ? 0.847 11.391 12.922 1 78.38 62 GLY B N 1
ATOM 1257 C CA . GLY B 1 62 ? 1.021 9.961 12.742 1 78.38 62 GLY B CA 1
ATOM 1258 C C . GLY B 1 62 ? 0.264 9.414 11.547 1 78.38 62 GLY B C 1
ATOM 1259 O O . GLY B 1 62 ? -0.605 10.086 10.992 1 78.38 62 GLY B O 1
ATOM 1260 N N . VAL B 1 63 ? 0.74 8.508 10.852 1 87.62 63 VAL B N 1
ATOM 1261 C CA . VAL B 1 63 ? 0.104 7.719 9.805 1 87.62 63 VAL B CA 1
ATOM 1262 C C . VAL B 1 63 ? -0.134 6.293 10.305 1 87.62 63 VAL B C 1
ATOM 1264 O O . VAL B 1 63 ? 0.542 5.832 11.227 1 87.62 63 VAL B O 1
ATOM 1267 N N . GLN B 1 64 ? -1.194 5.703 9.852 1 92.69 64 GLN B N 1
ATOM 1268 C CA . GLN B 1 64 ? -1.471 4.301 10.148 1 92.69 64 GLN B CA 1
ATOM 1269 C C . GLN B 1 64 ? -1.609 3.486 8.859 1 92.69 64 GLN B C 1
ATOM 1271 O O . GLN B 1 64 ? -2.4 3.834 7.984 1 92.69 64 GLN B O 1
ATOM 1276 N N . VAL B 1 65 ? -0.819 2.453 8.836 1 93 65 VAL B N 1
ATOM 1277 C CA . VAL B 1 65 ? -0.903 1.536 7.707 1 93 65 VAL B CA 1
ATOM 1278 C C . VAL B 1 65 ? -1.552 0.226 8.148 1 93 65 VAL B C 1
ATOM 1280 O O . VAL B 1 65 ? -1.276 -0.272 9.242 1 93 65 VAL B O 1
ATOM 1283 N N . GLY B 1 66 ? -2.359 -0.277 7.32 1 93.94 66 GLY B N 1
ATOM 1284 C CA . GLY B 1 66 ? -2.975 -1.574 7.547 1 93.94 66 GLY B CA 1
ATOM 1285 C C . GLY B 1 66 ? -3.145 -2.385 6.277 1 93.94 66 GLY B C 1
ATOM 1286 O O . GLY B 1 66 ? -3.396 -1.827 5.207 1 93.94 66 GLY B O 1
ATOM 1287 N N . SER B 1 67 ? -2.949 -3.672 6.438 1 94.5 67 SER B N 1
ATOM 1288 C CA . SER B 1 67 ? -3.15 -4.574 5.309 1 94.5 67 SER B CA 1
ATOM 1289 C C . SER B 1 67 ? -3.971 -5.793 5.715 1 94.5 67 SER B C 1
ATOM 1291 O O . SER B 1 67 ? -3.896 -6.246 6.859 1 94.5 67 SER B O 1
ATOM 1293 N N . ARG B 1 68 ? -4.711 -6.266 4.871 1 95.06 68 ARG B N 1
ATOM 1294 C CA . ARG B 1 68 ? -5.383 -7.559 4.957 1 95.06 68 ARG B CA 1
ATOM 1295 C C . ARG B 1 68 ? -5.223 -8.352 3.664 1 95.06 68 ARG B C 1
ATOM 1297 O O . ARG B 1 68 ? -5.25 -7.773 2.572 1 95.06 68 ARG B O 1
ATOM 1304 N N . CYS B 1 69 ? -5.039 -9.633 3.822 1 95.06 69 CYS B N 1
ATOM 1305 C CA . CYS B 1 69 ? -4.805 -10.453 2.639 1 95.06 69 CYS B CA 1
ATOM 1306 C C . CYS B 1 69 ? -5.711 -11.68 2.639 1 95.06 69 CYS B C 1
ATOM 1308 O O . CYS B 1 69 ? -5.957 -12.281 3.688 1 95.06 69 CYS B O 1
ATOM 1310 N N . LEU B 1 70 ? -6.262 -11.953 1.513 1 94.75 70 LEU B N 1
ATOM 1311 C CA . LEU B 1 70 ? -6.922 -13.211 1.204 1 94.75 70 LEU B CA 1
ATOM 1312 C C . LEU B 1 70 ? -6.035 -14.094 0.327 1 94.75 70 LEU B C 1
ATOM 1314 O O . LEU B 1 70 ? -6.266 -14.203 -0.88 1 94.75 70 LEU B O 1
ATOM 1318 N N . TRP B 1 71 ? -5.012 -14.672 0.99 1 92.31 71 TRP B N 1
ATOM 1319 C CA . TRP B 1 71 ? -3.969 -15.406 0.286 1 92.31 71 TRP B CA 1
ATOM 1320 C C . TRP B 1 71 ? -3.617 -16.703 1.026 1 92.31 71 TRP B C 1
ATOM 1322 O O . TRP B 1 71 ? -4.285 -17.062 1.994 1 92.31 71 TRP B O 1
ATOM 1332 N N . ASP B 1 72 ? -2.809 -17.469 0.454 1 93.62 72 ASP B N 1
ATOM 1333 C CA . ASP B 1 72 ? -2.338 -18.703 1.093 1 93.62 72 ASP B CA 1
ATOM 1334 C C . ASP B 1 72 ? -1.266 -18.391 2.139 1 93.62 72 ASP B C 1
ATOM 1336 O O . ASP B 1 72 ? -0.122 -18.094 1.791 1 93.62 72 ASP B O 1
ATOM 1340 N N . ILE B 1 73 ? -1.634 -18.578 3.426 1 91.12 73 ILE B N 1
ATOM 1341 C CA . ILE B 1 73 ? -0.792 -18.141 4.535 1 91.12 73 ILE B CA 1
ATOM 1342 C C . ILE B 1 73 ? 0.446 -19.031 4.621 1 91.12 73 ILE B C 1
ATOM 1344 O O . ILE B 1 73 ? 1.476 -18.625 5.164 1 91.12 73 ILE B O 1
ATOM 1348 N N . ASP B 1 74 ? 0.386 -20.156 4.016 1 93.5 74 ASP B N 1
ATOM 1349 C CA . ASP B 1 74 ? 1.496 -21.094 4.117 1 93.5 74 ASP B CA 1
ATOM 1350 C C . ASP B 1 74 ? 2.629 -20.719 3.164 1 93.5 74 ASP B C 1
ATOM 1352 O O . ASP B 1 74 ? 3.791 -21.031 3.414 1 93.5 74 ASP B O 1
ATOM 1356 N N . THR B 1 75 ? 2.293 -20.016 2.098 1 94.5 75 THR B N 1
ATOM 1357 C CA . THR B 1 75 ? 3.287 -19.812 1.052 1 94.5 75 THR B CA 1
ATOM 1358 C C . THR B 1 75 ? 3.492 -18.328 0.79 1 94.5 75 THR B C 1
ATOM 1360 O O . THR B 1 75 ? 4.609 -17.891 0.506 1 94.5 75 THR B O 1
ATOM 1363 N N . ASP B 1 76 ? 2.457 -17.547 0.895 1 95.94 76 ASP B N 1
ATOM 1364 C CA . ASP B 1 76 ? 2.539 -16.109 0.59 1 95.94 76 ASP B CA 1
ATOM 1365 C C . ASP B 1 76 ? 3.105 -15.336 1.773 1 95.94 76 ASP B C 1
ATOM 1367 O O . ASP B 1 76 ? 3.006 -15.773 2.92 1 95.94 76 ASP B O 1
ATOM 1371 N N . ASN B 1 77 ? 3.77 -14.227 1.437 1 95.12 77 ASN B N 1
ATOM 1372 C CA . ASN B 1 77 ? 4.414 -13.461 2.498 1 95.12 77 ASN B CA 1
ATOM 1373 C C . ASN B 1 77 ? 4.305 -11.961 2.248 1 95.12 77 ASN B C 1
ATOM 1375 O O . ASN B 1 77 ? 3.939 -11.531 1.151 1 95.12 77 ASN B O 1
ATOM 1379 N N . TYR B 1 78 ? 4.574 -11.242 3.348 1 95.62 78 TYR B N 1
ATOM 1380 C CA . TYR B 1 78 ? 4.469 -9.789 3.332 1 95.62 78 TYR B CA 1
ATOM 1381 C C . TYR B 1 78 ? 5.594 -9.156 4.141 1 95.62 78 TYR B C 1
ATOM 1383 O O . TYR B 1 78 ? 5.969 -9.664 5.199 1 95.62 78 TYR B O 1
ATOM 1391 N N . ALA B 1 79 ? 6.227 -8.07 3.65 1 97 79 ALA B N 1
ATOM 1392 C CA . ALA B 1 79 ? 7.203 -7.258 4.375 1 97 79 ALA B CA 1
ATOM 1393 C C . ALA B 1 79 ? 6.953 -5.77 4.148 1 97 79 ALA B C 1
ATOM 1395 O O . ALA B 1 79 ? 6.555 -5.359 3.057 1 97 79 ALA B O 1
ATOM 1396 N N . SER B 1 80 ? 7.172 -4.973 5.148 1 96.81 80 SER B N 1
ATOM 1397 C CA . SER B 1 80 ? 7.035 -3.525 5.027 1 96.81 80 SER B CA 1
ATOM 1398 C C . SER B 1 80 ? 8.039 -2.801 5.914 1 96.81 80 SER B C 1
ATOM 1400 O O . SER B 1 80 ? 8.656 -3.41 6.789 1 96.81 80 SER B O 1
ATOM 1402 N N . ASP B 1 81 ? 8.273 -1.619 5.617 1 96.88 81 ASP B N 1
ATOM 1403 C CA . ASP B 1 81 ? 9.109 -0.745 6.438 1 96.88 81 ASP B CA 1
ATOM 1404 C C . ASP B 1 81 ? 8.688 0.715 6.285 1 96.88 81 ASP B C 1
ATOM 1406 O O . ASP B 1 81 ? 7.973 1.067 5.34 1 96.88 81 ASP B O 1
ATOM 1410 N N . ILE B 1 82 ? 9.047 1.497 7.34 1 94.62 82 ILE B N 1
ATOM 1411 C CA . ILE B 1 82 ? 8.719 2.918 7.355 1 94.62 82 ILE B CA 1
ATOM 1412 C C . ILE B 1 82 ? 10 3.74 7.512 1 94.62 82 ILE B C 1
ATOM 1414 O O . ILE B 1 82 ? 10.883 3.381 8.297 1 94.62 82 ILE B O 1
ATOM 1418 N N . PHE B 1 83 ? 10.023 4.715 6.723 1 96.25 83 PHE B N 1
ATOM 1419 C CA . PHE B 1 83 ? 11.07 5.719 6.871 1 96.25 83 PHE B CA 1
ATOM 1420 C C . PHE B 1 83 ? 10.484 7.059 7.297 1 96.25 83 PHE B C 1
ATOM 1422 O O . PHE B 1 83 ? 9.453 7.484 6.77 1 96.25 83 PHE B O 1
ATOM 1429 N N . LEU B 1 84 ? 11.203 7.598 8.312 1 92.19 84 LEU B N 1
ATOM 1430 C CA . LEU B 1 84 ? 10.773 8.906 8.789 1 92.19 84 LEU B CA 1
ATOM 1431 C C . LEU B 1 84 ? 11.961 9.852 8.945 1 92.19 84 LEU B C 1
ATOM 1433 O O . LEU B 1 84 ? 13.016 9.445 9.445 1 92.19 84 LEU B O 1
ATOM 1437 N N . ASN B 1 85 ? 11.812 11.031 8.445 1 92.81 85 ASN B N 1
ATOM 1438 C CA . ASN B 1 85 ? 12.695 12.117 8.859 1 92.81 85 ASN B CA 1
ATOM 1439 C C . ASN B 1 85 ? 11.906 13.375 9.211 1 92.81 85 ASN B C 1
ATOM 1441 O O . ASN B 1 85 ? 10.688 13.32 9.383 1 92.81 85 ASN B O 1
ATOM 1445 N N . ASP B 1 86 ? 12.484 14.531 9.352 1 90.81 86 ASP B N 1
ATOM 1446 C CA . ASP B 1 86 ? 11.805 15.727 9.836 1 90.81 86 ASP B CA 1
ATOM 1447 C C . ASP B 1 86 ? 10.867 16.281 8.766 1 90.81 86 ASP B C 1
ATOM 1449 O O . ASP B 1 86 ? 9.977 17.078 9.07 1 90.81 86 ASP B O 1
ATOM 1453 N N . SER B 1 87 ? 11.016 15.836 7.547 1 90.88 87 SER B N 1
ATOM 1454 C CA . SER B 1 87 ? 10.312 16.484 6.441 1 90.88 87 SER B CA 1
ATOM 1455 C C . SER B 1 87 ? 9.32 15.523 5.785 1 90.88 87 SER B C 1
ATOM 1457 O O . SER B 1 87 ? 8.234 15.938 5.367 1 90.88 87 SER B O 1
ATOM 1459 N N . LEU B 1 88 ? 9.766 14.281 5.625 1 93.19 88 LEU B N 1
ATOM 1460 C CA . LEU B 1 88 ? 8.867 13.367 4.918 1 93.19 88 LEU B CA 1
ATOM 1461 C C . LEU B 1 88 ? 8.852 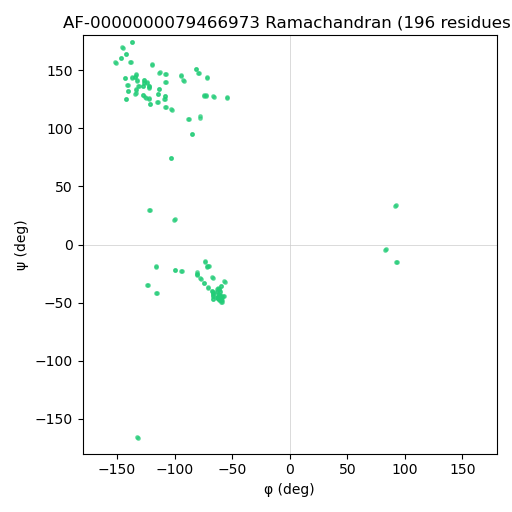12 5.59 1 93.19 88 LEU B C 1
ATOM 1463 O O . LEU B 1 88 ? 9.758 11.664 6.352 1 93.19 88 LEU B O 1
ATOM 1467 N N . PHE B 1 89 ? 7.793 11.273 5.375 1 93.62 89 PHE B N 1
ATOM 1468 C CA . PHE B 1 89 ? 7.719 9.859 5.719 1 93.62 89 PHE B CA 1
ATOM 1469 C C . PHE B 1 89 ? 7.465 9.016 4.477 1 93.62 89 PHE B C 1
ATOM 1471 O O . PHE B 1 89 ? 6.98 9.523 3.461 1 93.62 89 PHE B O 1
ATOM 1478 N N . CYS B 1 90 ? 7.863 7.828 4.559 1 96 90 CYS B N 1
ATOM 1479 C CA . CYS B 1 90 ? 7.625 6.871 3.484 1 96 90 CYS B CA 1
ATOM 1480 C C . CYS B 1 90 ? 7.273 5.496 4.043 1 96 90 CYS B C 1
ATOM 1482 O O . CYS B 1 90 ? 7.922 5.016 4.973 1 96 90 CYS B O 1
ATOM 1484 N N . VAL B 1 91 ? 6.273 4.977 3.514 1 96.19 91 VAL B N 1
ATOM 1485 C CA . VAL B 1 91 ? 5.914 3.594 3.812 1 96.19 91 VAL B CA 1
ATOM 1486 C C . VAL B 1 91 ? 6.051 2.738 2.555 1 96.19 91 VAL B C 1
ATOM 1488 O O . VAL B 1 91 ? 5.543 3.102 1.492 1 96.19 91 VAL B O 1
ATOM 1491 N N . ALA B 1 92 ? 6.715 1.69 2.691 1 98 92 ALA B N 1
ATOM 1492 C CA . ALA B 1 92 ? 6.879 0.75 1.588 1 98 92 ALA B CA 1
ATOM 1493 C C . ALA B 1 92 ? 6.48 -0.663 2.006 1 98 92 ALA B C 1
ATOM 1495 O O . ALA B 1 92 ? 6.785 -1.096 3.121 1 98 92 ALA B O 1
ATOM 1496 N N . ALA B 1 93 ? 5.801 -1.263 1.156 1 97.69 93 ALA B N 1
ATOM 1497 C CA . ALA B 1 93 ? 5.34 -2.627 1.401 1 97.69 93 ALA B CA 1
ATOM 1498 C C . ALA B 1 93 ? 5.562 -3.51 0.177 1 97.69 93 ALA B C 1
ATOM 1500 O O . ALA B 1 93 ? 5.441 -3.047 -0.959 1 97.69 93 ALA B O 1
ATOM 1501 N N . VAL B 1 94 ? 5.895 -4.758 0.462 1 98.12 94 VAL B N 1
ATOM 1502 C CA . VAL B 1 94 ? 6.047 -5.758 -0.588 1 98.12 94 VAL B CA 1
ATOM 1503 C C . VAL B 1 94 ? 5.207 -6.988 -0.257 1 98.12 94 VAL B C 1
ATOM 1505 O O . VAL B 1 94 ? 5.312 -7.543 0.839 1 98.12 94 VAL B O 1
ATOM 1508 N N . PHE B 1 95 ? 4.426 -7.375 -1.22 1 97.62 95 PHE B N 1
ATOM 1509 C CA . PHE B 1 95 ? 3.652 -8.609 -1.119 1 97.62 95 PHE B CA 1
ATOM 1510 C C . PHE B 1 95 ? 4.211 -9.672 -2.059 1 97.62 95 PHE B C 1
ATOM 1512 O O . PHE B 1 95 ? 4.387 -9.422 -3.252 1 97.62 95 PHE B O 1
ATOM 1519 N N . GLY B 1 96 ? 4.523 -10.789 -1.527 1 97.12 96 GLY B N 1
ATOM 1520 C CA . GLY B 1 96 ? 4.953 -11.938 -2.309 1 97.12 96 GLY B CA 1
ATOM 1521 C C . GLY B 1 96 ? 3.912 -13.039 -2.365 1 97.12 96 GLY B C 1
ATOM 1522 O O . GLY B 1 96 ? 3.58 -13.641 -1.343 1 97.12 96 GLY B O 1
ATOM 1523 N N . ILE B 1 97 ? 3.447 -13.352 -3.564 1 96.88 97 ILE B N 1
ATOM 1524 C CA . ILE B 1 97 ? 2.391 -14.336 -3.77 1 96.88 97 ILE B CA 1
ATOM 1525 C C . ILE B 1 97 ? 2.941 -15.531 -4.547 1 96.88 97 ILE B C 1
ATOM 1527 O O . ILE B 1 97 ? 3.383 -15.383 -5.688 1 96.88 97 ILE B O 1
ATOM 1531 N N . TYR B 1 98 ? 2.773 -16.656 -3.883 1 95.25 98 TYR B N 1
ATOM 1532 C CA . TYR B 1 98 ? 3.297 -17.875 -4.488 1 95.25 98 TYR B CA 1
ATOM 1533 C C . TYR B 1 98 ? 2.441 -18.312 -5.676 1 95.25 98 TYR B C 1
ATOM 1535 O O . TYR B 1 98 ? 1.213 -18.359 -5.578 1 95.25 98 TYR B O 1
ATOM 1543 N N . SER B 1 99 ? 3.076 -18.531 -6.816 1 87.38 99 SER B N 1
ATOM 1544 C CA . SER B 1 99 ? 2.398 -19.031 -8.008 1 87.38 99 SER B CA 1
ATOM 1545 C C . SER B 1 99 ? 2.658 -20.516 -8.219 1 87.38 99 SER B C 1
ATOM 1547 O O . SER B 1 99 ? 3.809 -20.938 -8.352 1 87.38 99 SER B O 1
ATOM 1549 N N . TYR B 1 100 ? 1.592 -21.219 -8.125 1 78.38 100 TYR B N 1
ATOM 1550 C CA . TYR B 1 100 ? 1.731 -22.656 -8.305 1 78.38 100 TYR B CA 1
ATOM 1551 C C . TYR B 1 100 ? 2 -23.016 -9.766 1 78.38 100 TYR B C 1
ATOM 1553 O O . TYR B 1 100 ? 1.54 -22.312 -10.672 1 78.38 100 TYR B O 1
#

pLDDT: mean 94.4, std 5.25, range [67.44, 98.75]

InterPro domains:
  IPR005334 Dynein light chain Tctex-1-like [PF03645] (2-95)
  IPR005334 Dynein light chain Tctex-1-like [PTHR21255] (2-99)
  IPR038586 Tctex-1-like superfamily [G3DSA:3.30.1140.40] (1-98)

Foldseek 3Di:
DLQVLLVVLCCVLPPPHADDPVCVVVSQVVSQVSSVVVVVVVPPPQKDKDKDKDKDFDPPDDDDDDDDDPADPVPKDKYKDWDDDNTMIMIMIMIIHGHD/DLQVLLVVLCCVLPPPDADDPVCVVVSQVVSQVSSVVVVVVVPPPQKDKDKDKDKDFDPPDDDDDDDDDPADPVPKDKYKDWDDDNTMIMIMIMIIHGHD

Sequence (200 aa):
MVKDVIHGVLIEELEGKVFSDKEVPSLCKSVAESITSKVKELGYERYKFCVNVLIGEQRGAGVQVGSRCLWDIDTDNYASDIFLNDSLFCVAAVFGIYSYMVKDVIHGVLIEELEGKVFSDKEVPSLCKSVAESITSKVKELGYERYKFCVNVLIGEQRGAGVQVGSRCLWDIDTDNYASDIFLNDSLFCVAAVFGIYSY